Protein AF-A0A6J8DH14-F1 (afdb_monomer)

Nearest PDB structures (foldseek):
  6vrg-assembly2_D  TM=5.107E-01  e=3.041E-04  Human immunodeficiency virus 1
  2b4j-assembly1_A  TM=6.019E-01  e=1.622E-03  Human immunodeficiency virus 1
  6vlh-assembly1_A  TM=5.637E-01  e=5.694E-03  Human immunodeficiency virus 1
  7r81-assembly1_Y2  TM=3.435E-01  e=4.894E+00  Neurospora crassa

Radius of gyration: 24.99 Å; Cα contacts (8 Å, |Δi|>4): 335; chains: 1; bounding box: 70×53×62 Å

Organism: Mytilus coruscus (NCBI:txid42192)

pLDDT: mean 80.68, std 16.33, range [32.31, 97.69]

Foldseek 3Di:
DDPPFDWDKDADVPPAVDRIWTAGPPPVDGDIGRPCPPHPCPPDNDDVVLLVVLVVCLLVVHDLVVNCVVSVDDSVVSVVSNLVVLVVLLVVCVVVADADFDAPWEKEKDKDWAPDDDVPDDDDDPTWIKIKIATPPPRDMDIDTDPDDDLVVVVVVCPVRHDANYEYEYEPDPSCVCVVVVRYHYDYDDPVPDQADPPPRGHNVSVVVVVVVLNVQDDPPDDDRVCSSSSVSVVVVSVVVVVVVVVVVVVVVVVVPPPPDDD

Mean predicted aligned error: 10.84 Å

Structure (mmCIF, N/CA/C/O backbone):
data_AF-A0A6J8DH14-F1
#
_entry.id   AF-A0A6J8DH14-F1
#
loop_
_atom_site.group_PDB
_atom_site.id
_atom_site.type_symbol
_atom_site.label_atom_id
_atom_site.label_alt_id
_atom_site.label_comp_id
_atom_site.label_asym_id
_atom_site.label_entity_id
_atom_site.label_seq_id
_atom_site.pdbx_PDB_ins_code
_atom_site.Cartn_x
_atom_site.Cartn_y
_atom_site.Cartn_z
_atom_site.occupancy
_atom_site.B_iso_or_equiv
_atom_site.auth_seq_id
_atom_site.auth_comp_id
_atom_site.auth_asym_id
_atom_site.auth_atom_id
_atom_site.pdbx_PDB_model_num
ATOM 1 N N . MET A 1 1 ? 23.527 18.013 -19.681 1.00 59.22 1 MET A N 1
ATOM 2 C CA . MET A 1 1 ? 23.106 18.362 -21.065 1.00 59.22 1 MET A CA 1
ATOM 3 C C . MET A 1 1 ? 24.185 19.238 -21.716 1.00 59.22 1 MET A C 1
ATOM 5 O O . MET A 1 1 ? 25.176 19.505 -21.050 1.00 59.22 1 MET A O 1
ATOM 9 N N . CYS A 1 2 ? 24.116 19.562 -23.013 1.00 67.62 2 CYS A N 1
ATOM 10 C CA . CYS A 1 2 ? 25.022 20.548 -23.636 1.00 67.62 2 CYS A CA 1
ATOM 11 C C . CYS A 1 2 ? 24.446 21.950 -23.396 1.00 67.62 2 CYS A C 1
ATOM 13 O O . CYS A 1 2 ? 23.246 22.124 -23.568 1.00 67.62 2 CYS A O 1
ATOM 15 N N . SER A 1 3 ? 25.271 22.918 -22.999 1.00 68.38 3 SER A N 1
ATOM 16 C CA . SER A 1 3 ? 24.849 24.285 -22.652 1.00 68.38 3 SER A CA 1
ATOM 17 C C . SER A 1 3 ? 24.476 25.165 -23.854 1.00 68.38 3 SER A C 1
ATOM 19 O O . SER A 1 3 ? 23.909 26.229 -23.659 1.00 68.38 3 SER A O 1
ATOM 21 N N . HIS A 1 4 ? 24.766 24.732 -25.087 1.00 63.91 4 HIS A N 1
ATOM 22 C CA . HIS A 1 4 ? 24.749 25.601 -26.274 1.00 63.91 4 HIS A CA 1
ATOM 23 C C . HIS A 1 4 ? 24.003 25.009 -27.486 1.00 63.91 4 HIS A C 1
ATOM 25 O O . HIS A 1 4 ? 24.231 25.430 -28.619 1.00 63.91 4 HIS A O 1
ATOM 31 N N . GLY A 1 5 ? 23.156 23.991 -27.304 1.00 66.00 5 GLY A N 1
ATOM 32 C CA . GLY A 1 5 ? 22.448 23.381 -28.432 1.00 66.00 5 GLY A CA 1
ATOM 33 C C . GLY A 1 5 ? 21.184 22.629 -28.041 1.00 66.00 5 GLY A C 1
ATOM 34 O O . GLY A 1 5 ? 21.170 21.875 -27.068 1.00 66.00 5 GLY A O 1
ATOM 35 N N . HIS A 1 6 ? 20.133 22.816 -28.838 1.00 81.00 6 HIS A N 1
ATOM 36 C CA . HIS A 1 6 ? 18.902 22.035 -28.749 1.00 81.00 6 HIS A CA 1
ATOM 37 C C . HIS A 1 6 ? 19.162 20.584 -29.173 1.00 81.00 6 HIS A C 1
ATOM 39 O O . HIS A 1 6 ? 20.001 20.311 -30.031 1.00 81.00 6 HIS A O 1
ATOM 45 N N . PHE A 1 7 ? 18.448 19.632 -28.579 1.00 88.00 7 PHE A N 1
ATOM 46 C CA . PHE A 1 7 ? 18.561 18.222 -28.945 1.00 88.00 7 PHE A CA 1
ATOM 47 C C . PHE A 1 7 ? 17.414 17.832 -29.876 1.00 88.00 7 PHE A C 1
ATOM 49 O O . PHE A 1 7 ? 16.259 18.145 -29.609 1.00 88.00 7 PHE A O 1
ATOM 56 N N . GLY A 1 8 ? 17.738 17.139 -3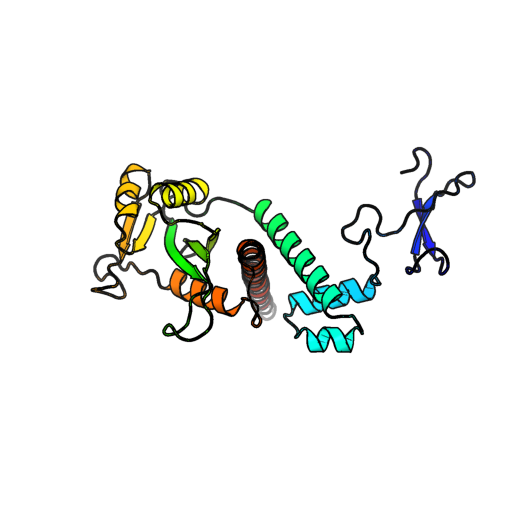0.967 1.00 87.19 8 GLY A N 1
ATOM 57 C CA . GLY A 1 8 ? 16.763 16.566 -31.893 1.00 87.19 8 GLY A CA 1
ATOM 58 C C . GLY A 1 8 ? 16.769 15.043 -31.830 1.00 87.19 8 GLY A C 1
ATOM 59 O O . GLY A 1 8 ? 17.829 14.431 -31.665 1.00 87.19 8 GLY A O 1
ATOM 60 N N . LEU A 1 9 ? 15.594 14.429 -31.981 1.00 89.19 9 LEU A N 1
ATOM 61 C CA . LEU A 1 9 ? 15.465 12.976 -32.051 1.00 89.19 9 LEU A CA 1
ATOM 62 C C . LEU A 1 9 ? 16.042 12.471 -33.380 1.00 89.19 9 LEU A C 1
ATOM 64 O O . LEU A 1 9 ? 15.805 13.053 -34.446 1.00 89.19 9 LEU A O 1
ATOM 68 N N . ARG A 1 10 ? 16.838 11.405 -33.322 1.00 87.44 10 ARG A N 1
ATOM 69 C CA . ARG A 1 10 ? 17.474 10.769 -34.479 1.00 87.44 10 ARG A CA 1
ATOM 70 C C . ARG A 1 10 ? 17.360 9.254 -34.380 1.00 87.44 10 ARG A C 1
ATOM 72 O O . ARG A 1 10 ? 17.216 8.716 -33.284 1.00 87.44 10 ARG A O 1
ATOM 79 N N . LYS A 1 11 ? 17.420 8.598 -35.541 1.00 82.94 11 LYS A N 1
ATOM 80 C CA . LYS A 1 11 ? 17.346 7.146 -35.700 1.00 82.94 11 LYS A CA 1
ATOM 81 C C . LYS A 1 11 ? 18.739 6.594 -36.019 1.00 82.94 11 LYS A C 1
ATOM 83 O O . LYS A 1 11 ? 19.366 7.103 -36.942 1.00 82.94 11 LYS A O 1
ATOM 88 N N . ASP A 1 12 ? 19.227 5.613 -35.269 1.00 74.50 12 ASP A N 1
ATOM 89 C CA . ASP A 1 12 ? 20.520 4.950 -35.503 1.00 74.50 12 ASP A CA 1
ATOM 90 C C . ASP A 1 12 ? 20.494 3.556 -34.869 1.00 74.50 12 ASP A C 1
ATOM 92 O O . ASP A 1 12 ? 20.429 3.419 -33.649 1.00 74.50 12 ASP A O 1
ATOM 96 N N . SER A 1 13 ? 20.520 2.522 -35.709 1.00 67.62 13 SER A N 1
ATOM 97 C CA . SER A 1 13 ? 20.498 1.117 -35.293 1.00 67.62 13 SER A CA 1
ATOM 98 C C . SER A 1 13 ? 21.819 0.635 -34.685 1.00 67.62 13 SER A C 1
ATOM 100 O O . SER A 1 13 ? 21.855 -0.461 -34.141 1.00 67.62 13 SER A O 1
ATOM 102 N N . SER A 1 14 ? 22.894 1.428 -34.771 1.00 68.50 14 SER A N 1
ATOM 103 C CA . SER A 1 14 ? 24.223 1.075 -34.251 1.00 68.50 14 SER A CA 1
ATOM 104 C C . SER A 1 14 ? 24.516 1.650 -32.862 1.00 68.50 14 SER A C 1
ATOM 106 O O . SER A 1 14 ? 25.448 1.216 -32.192 1.00 68.50 14 SER A O 1
ATOM 108 N N . PHE A 1 15 ? 23.735 2.638 -32.410 1.00 60.19 15 PHE A N 1
ATOM 109 C CA . PHE A 1 15 ? 24.065 3.415 -31.214 1.00 60.19 15 PHE A CA 1
ATOM 110 C C . PHE A 1 15 ? 23.639 2.743 -29.898 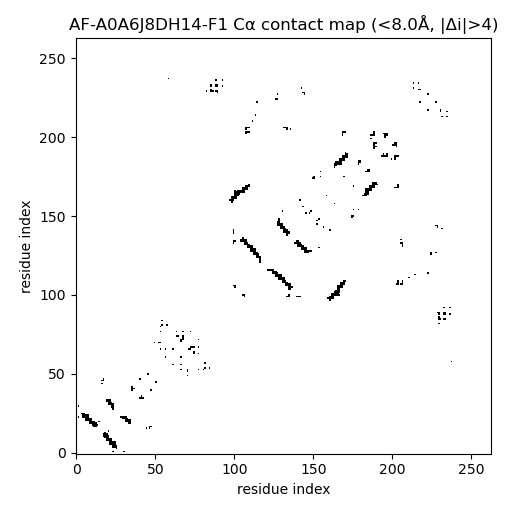1.00 60.19 15 PHE A C 1
ATOM 112 O O . PHE A 1 15 ? 24.180 3.069 -28.844 1.00 60.19 15 PHE A O 1
ATOM 119 N N . SER A 1 16 ? 22.668 1.824 -29.932 1.00 60.38 16 SER A N 1
ATOM 120 C CA . SER A 1 16 ? 22.240 1.020 -28.777 1.00 60.38 16 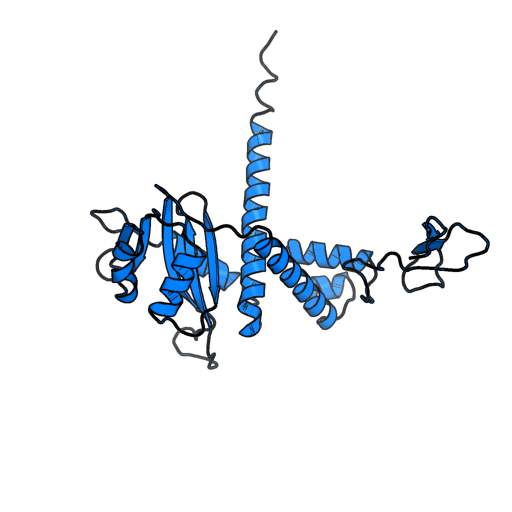SER A CA 1
ATOM 121 C C . SER A 1 16 ? 21.272 -0.090 -29.214 1.00 60.38 16 SER A C 1
ATOM 123 O O . SER A 1 16 ? 20.831 -0.099 -30.360 1.00 60.38 16 SER A O 1
ATOM 125 N N . ASN A 1 17 ? 20.803 -0.928 -28.277 1.00 59.38 17 ASN A N 1
ATOM 126 C CA . ASN A 1 17 ? 19.631 -1.812 -28.463 1.00 59.38 17 ASN A CA 1
ATOM 127 C C . ASN A 1 17 ? 18.326 -1.050 -28.803 1.00 59.38 17 ASN A C 1
ATOM 129 O O . ASN A 1 17 ? 17.241 -1.634 -28.871 1.00 59.38 17 ASN A O 1
ATOM 133 N N . HIS A 1 18 ? 18.392 0.274 -28.943 1.00 65.50 18 HIS A N 1
ATOM 134 C CA . HIS A 1 18 ? 17.288 1.143 -29.293 1.00 65.50 18 HIS A CA 1
ATOM 135 C C . HIS A 1 18 ? 17.623 1.926 -30.545 1.00 65.50 18 HIS A C 1
ATOM 137 O O . HIS A 1 18 ? 18.708 2.476 -30.716 1.00 65.50 18 HIS A O 1
ATOM 143 N N . ILE A 1 19 ? 16.606 2.021 -31.386 1.00 72.56 19 ILE A N 1
ATOM 144 C CA . ILE A 1 19 ? 16.700 2.597 -32.712 1.00 72.56 19 ILE A CA 1
ATOM 145 C C . ILE A 1 19 ? 16.753 4.139 -32.653 1.00 72.56 19 ILE A C 1
ATOM 147 O O . ILE A 1 19 ? 17.036 4.767 -33.665 1.00 72.56 19 ILE A O 1
ATOM 151 N N . PHE A 1 20 ? 16.513 4.766 -31.490 1.00 83.06 20 PHE A N 1
ATOM 152 C CA . PHE A 1 20 ? 16.400 6.222 -31.334 1.00 83.06 20 PHE A CA 1
ATOM 153 C C . PHE A 1 20 ? 17.308 6.803 -30.238 1.00 83.06 20 PHE A C 1
ATOM 155 O O . PHE A 1 20 ? 17.508 6.192 -29.188 1.00 83.06 20 PHE A O 1
ATOM 162 N N . TYR A 1 21 ? 17.797 8.029 -30.453 1.00 87.06 21 TYR A N 1
ATOM 163 C CA . TYR A 1 21 ? 18.617 8.803 -29.511 1.00 87.06 21 TYR A CA 1
ATOM 164 C C . TYR A 1 21 ? 18.465 10.316 -29.737 1.00 87.06 21 TYR A C 1
ATOM 166 O O . TYR A 1 21 ? 18.079 10.773 -30.815 1.00 87.06 21 TYR A O 1
ATOM 174 N N . TRP A 1 22 ? 18.800 11.108 -28.722 1.00 88.38 22 TRP A N 1
ATOM 175 C CA . TRP A 1 22 ? 18.884 12.564 -28.797 1.00 88.38 22 TRP A CA 1
ATOM 176 C C . TRP A 1 22 ? 20.272 12.988 -29.288 1.00 88.38 22 TRP A C 1
ATOM 178 O O . TRP A 1 22 ? 21.285 12.639 -28.678 1.00 88.38 22 TRP A O 1
ATOM 188 N N . LYS A 1 23 ? 20.343 13.776 -30.366 1.00 89.62 23 LYS A N 1
ATOM 189 C CA . LYS A 1 23 ? 21.591 14.365 -30.883 1.00 89.62 23 LYS A CA 1
ATOM 190 C C . LYS A 1 23 ? 21.559 15.882 -30.739 1.00 89.62 23 LYS A C 1
ATOM 192 O O . LYS A 1 23 ? 20.552 16.500 -31.081 1.00 89.62 23 LYS A O 1
ATOM 197 N N . CYS A 1 24 ? 22.661 16.478 -30.289 1.00 90.00 24 CYS A N 1
ATOM 198 C CA . CYS A 1 24 ? 22.818 17.933 -30.310 1.00 90.00 24 CYS A CA 1
ATOM 199 C C . CYS A 1 24 ? 22.678 18.471 -31.749 1.00 90.00 24 CYS A C 1
ATOM 201 O O . CYS A 1 24 ? 23.241 17.903 -32.687 1.00 90.00 24 CYS A O 1
ATOM 203 N N . SER A 1 25 ? 21.919 19.552 -31.929 1.00 86.69 25 SER A N 1
ATOM 204 C CA . SER A 1 25 ? 21.691 20.188 -33.231 1.00 86.69 25 SER A CA 1
ATOM 205 C C . SER A 1 25 ? 22.888 21.006 -33.716 1.00 86.69 25 SER A C 1
ATOM 207 O O . SER A 1 25 ? 23.035 21.232 -34.917 1.00 86.69 25 SER A O 1
ATOM 209 N N . ASN A 1 26 ? 23.766 21.428 -32.802 1.00 87.56 26 ASN A N 1
ATOM 210 C CA . ASN A 1 26 ? 24.978 22.154 -33.147 1.00 87.56 26 ASN A CA 1
ATOM 211 C C . ASN A 1 26 ? 25.933 21.233 -33.921 1.00 87.56 26 ASN A C 1
ATOM 213 O O . ASN A 1 26 ? 26.420 20.242 -33.382 1.00 87.56 26 ASN A O 1
ATOM 217 N N . LYS A 1 27 ? 26.246 21.590 -35.173 1.00 82.38 27 LYS A N 1
ATOM 218 C CA . LYS A 1 27 ? 27.134 20.814 -36.057 1.00 82.38 27 LYS A CA 1
ATOM 219 C C . LYS A 1 27 ? 28.544 20.614 -35.485 1.00 82.38 27 LYS A C 1
ATOM 221 O O . LYS A 1 27 ? 29.181 19.622 -35.813 1.00 82.38 27 LYS A O 1
ATOM 226 N N . LYS A 1 28 ? 29.012 21.518 -34.613 1.00 87.38 28 LYS A N 1
ATOM 227 C CA . LYS A 1 28 ? 30.306 21.409 -33.915 1.00 87.38 28 LYS A CA 1
ATOM 228 C C . LYS A 1 28 ? 30.249 20.502 -32.675 1.00 87.38 28 LYS A C 1
ATOM 230 O O . LYS A 1 28 ? 31.266 20.283 -32.031 1.00 87.38 28 LYS A O 1
ATOM 235 N N . CYS A 1 29 ? 29.073 19.982 -32.314 1.00 84.38 29 CYS A N 1
ATOM 236 C CA . CYS A 1 29 ? 28.862 19.133 -31.147 1.00 84.38 29 CYS A CA 1
ATOM 237 C C . CYS A 1 29 ? 28.453 17.713 -31.569 1.00 84.38 29 CYS A C 1
ATOM 239 O O . CYS A 1 29 ? 27.418 17.501 -32.198 1.00 84.38 29 CYS A O 1
ATOM 241 N N . SER A 1 30 ? 29.230 16.711 -31.162 1.00 84.81 30 SER A N 1
ATOM 242 C CA . SER A 1 30 ? 28.963 15.291 -31.442 1.00 84.81 30 SER A CA 1
ATOM 243 C C . SER A 1 30 ? 28.170 14.583 -30.336 1.00 84.81 30 SER A C 1
ATOM 245 O O . SER A 1 30 ? 27.969 13.370 -30.401 1.00 84.81 30 SER A O 1
ATOM 247 N N . LYS A 1 31 ? 27.695 15.316 -29.318 1.00 88.06 31 LYS A N 1
ATOM 248 C CA . LYS A 1 31 ? 27.047 14.727 -28.140 1.00 88.06 31 LYS A CA 1
ATOM 249 C C . LYS A 1 31 ? 25.754 14.000 -28.522 1.00 88.06 31 LYS A C 1
ATOM 251 O O . LYS A 1 31 ? 24.818 14.601 -29.059 1.00 88.06 31 LYS A O 1
ATOM 256 N N . LYS A 1 32 ? 25.711 12.711 -28.189 1.00 87.44 32 LYS A N 1
ATOM 257 C CA . LYS A 1 32 ? 24.548 11.829 -28.294 1.00 87.44 32 LYS A CA 1
ATOM 258 C C . LYS A 1 32 ? 24.100 11.433 -26.887 1.00 87.44 32 LYS A C 1
ATOM 260 O O . LYS A 1 32 ? 24.935 11.218 -26.012 1.00 87.44 32 LYS A O 1
ATOM 265 N N . VAL A 1 33 ? 22.796 11.361 -26.661 1.00 87.12 33 VAL A N 1
ATOM 266 C CA . VAL A 1 33 ? 22.200 10.986 -25.376 1.00 87.12 33 VAL A CA 1
ATOM 267 C C . VAL A 1 33 ? 21.081 9.985 -25.645 1.00 87.12 33 VAL A C 1
ATOM 269 O O . VAL A 1 33 ? 20.296 10.171 -26.570 1.00 87.12 33 VAL A O 1
ATOM 272 N N . SER A 1 34 ? 21.006 8.911 -24.861 1.00 84.88 34 SER A N 1
ATOM 273 C CA . SER A 1 34 ? 19.910 7.939 -24.971 1.00 84.88 34 SER A CA 1
ATOM 274 C C . SER A 1 34 ? 18.554 8.619 -24.761 1.00 84.88 34 SER A C 1
ATOM 276 O O . SER A 1 34 ? 18.431 9.494 -23.905 1.00 84.88 34 SER A O 1
ATOM 278 N N . ILE A 1 35 ? 17.512 8.171 -25.471 1.00 87.25 35 ILE A N 1
ATOM 279 C CA . ILE A 1 35 ? 16.131 8.620 -25.203 1.00 87.25 35 ILE A CA 1
ATOM 280 C C . ILE A 1 35 ? 15.671 8.319 -23.774 1.00 87.25 35 ILE A C 1
ATOM 282 O O . ILE A 1 35 ? 14.738 8.943 -23.286 1.00 87.25 35 ILE A O 1
ATOM 286 N N . ARG A 1 36 ? 16.333 7.369 -23.106 1.00 85.00 36 ARG A N 1
ATOM 287 C CA . ARG A 1 36 ? 16.020 6.931 -21.745 1.00 85.00 36 ARG A CA 1
ATOM 288 C C . ARG A 1 36 ? 16.709 7.768 -20.677 1.00 85.00 36 ARG A C 1
ATOM 290 O O . ARG A 1 36 ? 16.379 7.629 -19.504 1.00 85.00 36 ARG A O 1
ATOM 297 N N . ASN A 1 37 ? 17.683 8.589 -21.057 1.00 86.88 37 ASN A N 1
ATOM 298 C CA . ASN A 1 37 ? 18.488 9.349 -20.113 1.00 86.88 37 ASN A CA 1
ATOM 299 C C . ASN A 1 37 ? 17.615 10.311 -19.292 1.00 86.88 37 ASN A C 1
ATOM 301 O O . ASN A 1 37 ? 16.922 11.148 -19.862 1.00 86.88 37 ASN A O 1
ATOM 305 N N . GLY A 1 38 ? 17.697 10.222 -17.968 1.00 83.62 38 GLY A N 1
ATOM 306 C CA . GLY A 1 38 ? 16.901 11.000 -17.021 1.00 83.62 38 GLY A CA 1
ATOM 307 C C . GLY A 1 38 ? 15.469 10.494 -16.830 1.00 83.62 38 GLY A C 1
ATOM 308 O O . GLY A 1 38 ? 14.689 11.164 -16.166 1.00 83.62 38 GLY A O 1
ATOM 309 N N . SER A 1 39 ? 15.109 9.340 -17.401 1.00 86.56 39 SER A N 1
ATOM 310 C CA . SER A 1 39 ? 13.775 8.740 -17.268 1.00 86.56 39 SER A CA 1
ATOM 311 C C . SER A 1 39 ? 13.799 7.461 -16.430 1.00 86.56 39 SER A C 1
ATOM 313 O O . SER A 1 39 ? 14.855 6.873 -16.197 1.00 86.56 39 SER A O 1
ATOM 315 N N . CYS A 1 40 ? 12.610 6.972 -16.077 1.00 81.62 40 CYS A N 1
ATOM 316 C CA . CYS A 1 40 ? 12.398 5.655 -15.474 1.00 81.62 40 CYS A CA 1
ATOM 317 C C . CYS A 1 40 ? 12.933 4.478 -16.305 1.00 81.62 40 CYS A C 1
ATOM 319 O O . CYS A 1 40 ? 13.094 3.387 -15.776 1.00 81.62 40 CYS A O 1
ATOM 321 N N . PHE A 1 41 ? 13.217 4.679 -17.593 1.00 83.88 41 PHE A N 1
ATOM 322 C CA . PHE A 1 41 ? 13.725 3.632 -18.476 1.00 83.88 41 PHE A CA 1
ATOM 323 C C . PHE A 1 41 ? 15.258 3.572 -18.515 1.00 83.88 41 PHE A C 1
ATOM 325 O O . PHE A 1 41 ? 15.817 2.699 -19.182 1.00 83.88 41 PHE A O 1
ATOM 332 N N . GLN A 1 42 ? 15.962 4.498 -17.854 1.00 85.19 42 GLN A N 1
ATOM 333 C CA . GLN A 1 42 ? 17.424 4.540 -17.868 1.00 85.19 42 GLN A CA 1
ATOM 334 C C . GLN A 1 42 ? 18.027 3.246 -17.298 1.00 85.19 42 GLN A C 1
ATOM 336 O O . GLN A 1 42 ? 17.595 2.761 -16.262 1.00 85.19 42 GLN A O 1
ATOM 341 N N . GLY A 1 43 ? 19.046 2.694 -17.965 1.00 80.25 43 GLY A N 1
ATOM 342 C CA . GLY A 1 43 ? 19.783 1.517 -17.481 1.00 80.25 43 GLY A CA 1
ATOM 343 C C . GLY A 1 43 ? 19.095 0.165 -17.703 1.00 80.25 43 GLY A C 1
ATOM 344 O O . GLY A 1 43 ? 19.726 -0.867 -17.501 1.00 80.25 43 GLY A O 1
ATOM 345 N N . HIS A 1 44 ? 17.842 0.133 -18.169 1.00 81.12 44 HIS A N 1
ATOM 346 C CA . HIS A 1 44 ? 17.171 -1.123 -18.505 1.00 81.12 44 HIS A CA 1
ATOM 347 C C . HIS A 1 44 ? 17.624 -1.662 -19.868 1.00 81.12 44 HIS A C 1
ATOM 349 O O . HIS A 1 44 ? 17.692 -0.916 -20.845 1.00 81.12 44 HIS A O 1
ATOM 355 N N . ASN A 1 45 ? 17.852 -2.975 -19.956 1.00 79.06 45 ASN A N 1
ATOM 356 C CA . ASN A 1 45 ? 18.297 -3.645 -21.187 1.00 79.06 45 ASN A CA 1
ATOM 357 C C . ASN A 1 45 ? 17.145 -4.099 -22.104 1.00 79.06 45 ASN A C 1
ATOM 359 O O . ASN A 1 45 ? 17.371 -4.384 -23.280 1.00 79.06 45 ASN A O 1
ATOM 363 N N . LEU A 1 46 ? 15.907 -4.147 -21.595 1.00 84.56 46 LEU A N 1
ATOM 364 C CA . LEU A 1 46 ? 14.717 -4.473 -22.389 1.00 84.56 46 LEU A CA 1
ATOM 365 C C . LEU A 1 46 ? 14.418 -3.386 -23.426 1.00 84.56 46 LEU A C 1
ATOM 367 O O . LEU A 1 46 ? 14.643 -2.205 -23.159 1.00 84.56 46 LEU A O 1
ATOM 371 N N . SER A 1 47 ? 13.848 -3.751 -24.579 1.00 85.88 47 SER A N 1
ATOM 372 C CA . SER A 1 47 ? 13.304 -2.777 -25.539 1.00 85.88 47 SER A CA 1
ATOM 373 C C . SER A 1 47 ? 12.141 -1.986 -24.919 1.00 85.88 47 SER A C 1
ATOM 375 O O . SER A 1 47 ? 11.503 -2.445 -23.973 1.00 85.88 47 SER A O 1
ATOM 377 N N . LEU A 1 48 ? 11.870 -0.772 -25.422 1.00 86.12 48 LEU A N 1
ATOM 378 C CA . LEU A 1 48 ? 10.758 0.039 -24.898 1.00 86.12 48 LEU A CA 1
ATOM 379 C C . LEU A 1 48 ? 9.414 -0.657 -25.118 1.00 86.12 48 LEU A C 1
ATOM 381 O O . LEU A 1 48 ? 8.569 -0.639 -24.238 1.00 86.12 48 LEU A O 1
ATOM 385 N N . GLU A 1 49 ? 9.255 -1.319 -26.259 1.00 88.31 49 GLU A N 1
ATOM 386 C CA . GLU A 1 49 ? 8.086 -2.137 -26.572 1.00 88.31 49 GLU A CA 1
ATOM 387 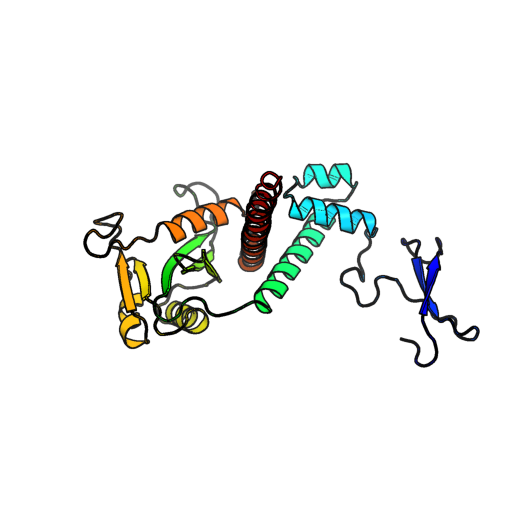C C . GLU A 1 49 ? 7.849 -3.222 -25.514 1.00 88.31 49 GLU A C 1
ATOM 389 O O . GLU A 1 49 ? 6.774 -3.279 -24.921 1.00 88.31 49 GLU A O 1
ATOM 394 N N . LYS A 1 50 ? 8.879 -4.021 -25.193 1.00 91.19 50 LYS A N 1
ATOM 395 C CA . LYS A 1 50 ? 8.779 -5.048 -24.148 1.00 91.19 50 LYS A CA 1
ATOM 396 C C . LYS A 1 50 ? 8.442 -4.443 -22.788 1.00 91.19 50 LYS A C 1
ATOM 398 O O . LYS A 1 50 ? 7.631 -5.018 -22.074 1.00 91.19 50 LYS A O 1
ATOM 403 N N . ILE A 1 51 ? 9.019 -3.284 -22.454 1.00 91.31 51 ILE A N 1
ATOM 404 C CA . ILE A 1 51 ? 8.718 -2.527 -21.226 1.00 91.31 51 ILE A CA 1
ATOM 405 C C . ILE A 1 51 ? 7.244 -2.079 -21.172 1.00 91.31 51 ILE A C 1
ATOM 407 O O . ILE A 1 51 ? 6.602 -2.161 -20.120 1.00 91.31 51 ILE A O 1
ATOM 411 N N . LEU A 1 52 ? 6.681 -1.623 -22.290 1.00 91.81 52 LEU A N 1
ATOM 412 C CA . LEU A 1 52 ? 5.274 -1.229 -22.359 1.00 91.81 52 LEU A CA 1
ATOM 413 C C . LEU A 1 52 ? 4.356 -2.442 -22.178 1.00 91.81 52 LEU A C 1
ATOM 415 O O . LEU A 1 52 ? 3.459 -2.397 -21.335 1.00 91.81 52 LEU A O 1
ATOM 419 N N . PHE A 1 53 ? 4.618 -3.544 -22.886 1.00 94.62 53 PHE A N 1
ATOM 420 C CA . PHE A 1 53 ? 3.807 -4.759 -22.770 1.00 94.62 53 PHE A CA 1
ATOM 421 C C . PHE A 1 53 ? 3.882 -5.396 -21.386 1.00 94.62 53 PHE A C 1
ATOM 423 O O . PHE A 1 53 ? 2.850 -5.750 -20.823 1.00 94.62 53 PHE A O 1
ATOM 430 N N . ILE A 1 54 ? 5.070 -5.496 -20.785 1.00 94.88 54 ILE A N 1
ATOM 431 C CA . ILE A 1 54 ? 5.192 -6.066 -19.440 1.00 94.88 54 ILE A CA 1
ATOM 432 C C . ILE A 1 54 ? 4.470 -5.208 -18.391 1.00 94.88 54 ILE A C 1
ATOM 434 O O . ILE A 1 54 ? 3.851 -5.751 -17.476 1.00 94.88 54 ILE A O 1
ATOM 438 N N . THR A 1 55 ? 4.487 -3.878 -18.546 1.00 93.19 55 THR A N 1
ATOM 439 C CA . THR A 1 55 ? 3.740 -2.956 -17.678 1.00 93.19 55 THR A CA 1
ATOM 440 C C . THR A 1 55 ? 2.237 -3.130 -17.872 1.00 93.19 55 THR A C 1
ATOM 442 O O . THR A 1 55 ? 1.500 -3.242 -16.895 1.00 93.19 55 THR A O 1
ATOM 445 N N . TYR A 1 56 ? 1.780 -3.219 -19.123 1.00 93.12 56 TYR A N 1
ATOM 446 C CA . TYR A 1 56 ? 0.388 -3.504 -19.456 1.00 93.12 56 TYR A CA 1
ATOM 447 C C . TYR A 1 56 ? -0.075 -4.824 -18.820 1.00 93.12 56 TYR A C 1
ATOM 449 O O . TYR A 1 56 ? -1.029 -4.842 -18.044 1.00 93.12 56 TYR A O 1
ATOM 457 N N . PHE A 1 57 ? 0.653 -5.919 -19.034 1.00 93.75 57 PHE A N 1
ATOM 458 C CA . PHE A 1 57 ? 0.328 -7.220 -18.453 1.00 93.75 57 PHE A CA 1
ATOM 459 C C . PHE A 1 57 ? 0.335 -7.216 -16.920 1.00 93.75 57 PHE A C 1
ATOM 461 O O . PHE A 1 57 ? -0.529 -7.838 -16.297 1.00 93.75 57 PHE A O 1
ATOM 468 N N . TRP A 1 58 ? 1.248 -6.466 -16.296 1.00 91.50 58 TRP A N 1
ATOM 469 C CA . TRP A 1 58 ? 1.269 -6.286 -14.845 1.00 91.50 58 TRP A CA 1
ATOM 470 C C . TRP A 1 58 ? 0.011 -5.590 -14.313 1.00 91.50 58 TRP A C 1
ATOM 472 O O . TRP A 1 58 ? -0.531 -5.992 -13.276 1.00 91.50 58 TRP A O 1
ATOM 482 N N . ILE A 1 59 ? -0.473 -4.560 -15.014 1.00 89.06 59 ILE A N 1
ATOM 483 C CA . ILE A 1 59 ? -1.703 -3.838 -14.658 1.00 89.06 59 ILE A CA 1
ATOM 484 C C . ILE A 1 59 ? -2.903 -4.788 -14.725 1.00 89.06 59 ILE A C 1
ATOM 486 O O . ILE A 1 59 ? -3.668 -4.875 -13.762 1.00 89.06 59 ILE A O 1
ATOM 490 N N . TYR A 1 60 ? -3.010 -5.567 -15.805 1.00 88.25 60 TYR A N 1
ATOM 491 C CA . TYR A 1 60 ? -4.108 -6.512 -16.038 1.00 88.25 60 TYR A CA 1
ATOM 492 C C . TYR A 1 60 ? -3.977 -7.845 -15.288 1.00 88.25 60 TYR A C 1
ATOM 494 O O . TYR A 1 60 ? -4.835 -8.712 -15.431 1.00 88.25 60 TYR A O 1
ATOM 502 N N . LYS A 1 61 ? -2.954 -7.997 -14.434 1.00 88.19 61 LYS A N 1
ATOM 503 C CA . LYS A 1 61 ? -2.731 -9.192 -13.597 1.00 88.19 61 LYS A CA 1
ATOM 504 C C . LYS A 1 61 ? -2.604 -10.478 -14.425 1.00 88.19 61 LYS A C 1
ATOM 506 O O . LYS A 1 61 ? -3.059 -11.536 -13.994 1.00 88.19 61 LYS A O 1
ATOM 511 N N . ILE A 1 62 ? -1.989 -10.373 -15.600 1.00 90.94 62 ILE A N 1
ATOM 512 C CA . ILE A 1 62 ? -1.722 -11.527 -16.455 1.00 90.94 62 ILE A CA 1
ATOM 513 C C . ILE A 1 62 ? -0.688 -12.434 -15.781 1.00 90.94 62 ILE A C 1
ATOM 515 O O . ILE A 1 62 ? 0.204 -11.966 -15.068 1.00 90.94 62 ILE A O 1
ATOM 519 N N . ASP A 1 63 ? -0.847 -13.740 -15.980 1.00 89.31 63 ASP A N 1
ATOM 520 C CA . ASP A 1 63 ? 0.032 -14.753 -15.408 1.00 89.31 63 ASP A CA 1
ATOM 521 C C . ASP A 1 63 ? 1.489 -14.581 -15.879 1.00 89.31 63 ASP A C 1
ATOM 523 O O . ASP A 1 63 ? 1.752 -14.298 -17.048 1.00 89.31 63 ASP A O 1
ATOM 527 N N . GLN A 1 64 ? 2.447 -14.750 -14.963 1.00 89.75 64 GLN A N 1
ATOM 528 C CA . GLN A 1 64 ? 3.862 -14.501 -15.256 1.00 89.75 64 GLN A CA 1
ATOM 529 C C . GLN A 1 64 ? 4.445 -15.500 -16.259 1.00 89.75 64 GLN A C 1
ATOM 531 O O . GLN A 1 64 ? 5.292 -15.103 -17.060 1.00 89.75 64 GLN A O 1
ATOM 536 N N . GLU A 1 65 ? 3.992 -16.759 -16.264 1.00 91.44 65 GLU A N 1
ATOM 537 C CA . GLU A 1 65 ? 4.454 -17.738 -17.254 1.00 91.44 65 GLU A CA 1
ATOM 538 C C . GLU A 1 65 ? 3.924 -17.394 -18.648 1.00 91.44 65 GLU A C 1
ATOM 540 O O . GLU A 1 65 ? 4.669 -17.502 -19.623 1.00 91.44 65 GLU A O 1
ATOM 545 N N . PHE A 1 66 ? 2.695 -16.875 -18.747 1.00 94.06 66 PHE A N 1
ATOM 546 C CA . PHE A 1 66 ? 2.190 -16.330 -20.009 1.00 94.06 66 PHE A CA 1
ATOM 547 C C . PHE A 1 66 ? 3.053 -15.157 -20.495 1.00 94.06 66 PHE A C 1
ATOM 549 O O . PHE A 1 66 ? 3.525 -15.171 -21.626 1.00 94.06 66 PHE A O 1
ATOM 556 N N . VAL A 1 67 ? 3.325 -14.166 -19.636 1.00 94.94 67 VAL A N 1
ATOM 557 C CA . VAL A 1 67 ? 4.137 -12.984 -19.996 1.00 94.94 67 VAL A CA 1
ATOM 558 C C . VAL A 1 67 ? 5.545 -13.375 -20.449 1.00 94.94 67 VAL A C 1
ATOM 560 O O . VAL A 1 67 ? 6.078 -12.814 -21.408 1.00 94.94 67 VAL A O 1
ATOM 563 N N . LYS A 1 68 ? 6.150 -14.345 -19.761 1.00 95.06 68 LYS A N 1
ATOM 564 C CA . LYS A 1 68 ? 7.464 -14.908 -20.080 1.00 95.06 68 LYS A CA 1
ATOM 565 C C . LYS A 1 68 ? 7.492 -15.524 -21.474 1.00 95.06 68 LYS A C 1
ATOM 567 O O . LYS A 1 68 ? 8.417 -15.225 -22.229 1.00 95.06 68 LYS A O 1
ATOM 572 N N . HIS A 1 69 ? 6.494 -16.343 -21.808 1.00 95.56 69 HIS A N 1
ATOM 573 C CA . HIS A 1 69 ? 6.353 -16.945 -23.132 1.00 95.56 69 HIS A CA 1
ATOM 574 C C . HIS A 1 69 ? 6.110 -15.873 -24.204 1.00 95.56 69 HIS A C 1
ATOM 576 O O . HIS A 1 69 ? 6.883 -15.766 -25.153 1.00 95.56 69 HIS A O 1
ATOM 582 N N . GLU A 1 70 ? 5.101 -15.026 -23.997 1.00 96.19 70 GLU A N 1
ATOM 583 C CA . GLU A 1 70 ? 4.642 -14.021 -24.961 1.00 96.19 70 GLU A CA 1
ATOM 584 C C . GLU A 1 70 ? 5.738 -13.017 -25.334 1.00 96.19 70 GLU A C 1
ATOM 586 O O . GLU A 1 70 ? 5.932 -12.685 -26.500 1.00 96.19 70 GLU A O 1
ATOM 591 N N . LEU A 1 71 ? 6.506 -12.546 -24.348 1.00 94.56 71 LEU A N 1
ATOM 592 C CA . LEU A 1 71 ? 7.544 -11.541 -24.582 1.00 94.56 71 LEU A CA 1
ATOM 593 C C . LEU A 1 71 ? 8.942 -12.138 -24.757 1.00 94.56 71 LEU A C 1
ATOM 595 O O . LEU A 1 71 ? 9.893 -11.389 -25.024 1.00 94.56 71 LEU A O 1
ATOM 599 N N . SER A 1 72 ? 9.098 -13.456 -24.590 1.00 94.69 72 SER A N 1
ATOM 600 C CA . SER A 1 72 ? 10.400 -14.134 -24.556 1.00 94.69 72 SER A CA 1
ATOM 601 C C . SER A 1 72 ? 11.383 -13.408 -23.621 1.00 94.69 72 SER A C 1
ATOM 603 O O . SER A 1 72 ? 12.443 -12.932 -24.040 1.00 94.69 72 SER A O 1
ATOM 605 N N . ILE A 1 73 ? 10.977 -13.218 -22.362 1.00 92.75 73 ILE A N 1
ATOM 606 C CA . ILE A 1 73 ? 11.759 -12.554 -21.302 1.00 92.75 73 ILE A CA 1
ATOM 607 C C . ILE A 1 73 ? 11.983 -13.563 -20.177 1.00 92.75 73 ILE A C 1
ATOM 609 O O . ILE A 1 73 ? 11.091 -14.344 -19.871 1.00 92.75 73 ILE A O 1
ATOM 613 N N . CYS A 1 74 ? 13.154 -13.559 -19.535 1.00 92.25 74 CYS A N 1
ATOM 614 C CA . CYS A 1 74 ? 13.393 -14.449 -18.403 1.00 92.25 74 CYS A CA 1
ATOM 615 C C . CYS A 1 74 ? 12.598 -14.021 -17.155 1.00 92.25 74 CYS A C 1
ATOM 617 O O . CYS A 1 74 ? 12.310 -12.841 -16.943 1.00 92.25 74 CYS A O 1
ATOM 619 N N . ASN A 1 75 ? 12.287 -14.989 -16.290 1.00 91.19 75 ASN A N 1
ATOM 620 C CA . ASN A 1 75 ? 11.485 -14.750 -15.089 1.00 91.19 75 ASN A CA 1
ATOM 621 C C . ASN A 1 75 ? 12.093 -13.671 -14.173 1.00 91.19 75 ASN A C 1
ATOM 623 O O . ASN A 1 75 ? 11.372 -12.822 -13.660 1.00 91.19 75 ASN A O 1
ATOM 627 N N . GLN A 1 76 ? 13.424 -13.651 -14.027 1.00 91.31 76 GLN A N 1
ATOM 628 C CA . GLN A 1 76 ? 14.112 -12.665 -13.189 1.00 91.31 76 GLN A CA 1
ATOM 629 C C . GLN A 1 76 ? 13.820 -11.233 -13.643 1.00 91.31 76 GLN A C 1
ATOM 631 O O . GLN A 1 76 ? 13.418 -10.400 -12.841 1.00 91.31 76 GLN A O 1
ATOM 636 N N . THR A 1 77 ? 13.917 -10.961 -14.946 1.00 91.94 77 THR A N 1
ATOM 637 C CA . THR A 1 77 ? 13.618 -9.632 -15.486 1.00 91.94 77 THR A CA 1
ATOM 638 C C . THR A 1 77 ? 12.152 -9.238 -15.277 1.00 91.94 77 THR A C 1
ATOM 640 O O . THR A 1 77 ? 11.870 -8.061 -15.051 1.00 91.94 77 THR A O 1
ATOM 643 N N . ILE A 1 78 ? 11.216 -10.195 -15.312 1.00 92.44 78 ILE A N 1
ATOM 644 C CA . ILE A 1 78 ? 9.802 -9.922 -15.011 1.00 92.44 78 ILE A CA 1
ATOM 645 C C . ILE A 1 78 ? 9.623 -9.538 -13.545 1.00 92.44 78 ILE A C 1
ATOM 647 O O . ILE A 1 78 ? 8.980 -8.532 -13.246 1.00 92.44 78 ILE A O 1
ATOM 651 N N . VAL A 1 79 ? 10.224 -10.305 -12.636 1.00 89.94 79 VAL A N 1
ATOM 652 C CA . VAL A 1 79 ? 10.192 -10.041 -11.194 1.00 89.94 79 VAL A CA 1
ATOM 653 C C . VAL A 1 79 ? 10.815 -8.683 -10.869 1.00 89.94 79 VAL A C 1
ATOM 655 O O . VAL A 1 79 ? 10.226 -7.917 -10.099 1.00 89.94 79 VAL A O 1
ATOM 658 N N . ASP A 1 80 ? 11.950 -8.350 -11.482 1.00 90.50 80 ASP A N 1
ATOM 659 C CA . ASP A 1 80 ? 12.633 -7.068 -11.295 1.00 90.50 80 ASP A CA 1
ATOM 660 C C . ASP A 1 80 ? 11.750 -5.907 -11.770 1.00 90.50 80 ASP A C 1
ATOM 662 O O . ASP A 1 80 ? 11.526 -4.947 -11.031 1.00 90.50 80 ASP A O 1
ATOM 666 N N . TRP A 1 81 ? 11.158 -6.020 -12.964 1.00 92.12 81 TRP A N 1
ATOM 667 C CA . TRP A 1 81 ? 10.259 -4.989 -13.485 1.00 92.12 81 TRP A CA 1
ATOM 668 C C . TRP A 1 81 ? 8.989 -4.841 -12.641 1.00 92.12 81 TRP A C 1
ATOM 670 O O . TRP A 1 81 ? 8.555 -3.732 -12.341 1.00 92.12 81 TRP A O 1
ATOM 680 N N . TYR A 1 82 ? 8.401 -5.950 -12.188 1.00 91.56 82 TYR A N 1
ATOM 681 C CA . TYR A 1 82 ? 7.235 -5.916 -11.306 1.00 91.56 82 TYR A CA 1
ATOM 682 C C . TYR A 1 82 ? 7.570 -5.269 -9.961 1.00 91.56 82 TYR A C 1
ATOM 684 O O . TYR A 1 82 ? 6.711 -4.608 -9.379 1.00 91.56 82 TYR A O 1
ATOM 692 N N . SER A 1 83 ? 8.794 -5.454 -9.462 1.00 90.31 83 SER A N 1
ATOM 693 C CA . SER A 1 83 ? 9.290 -4.783 -8.256 1.00 90.31 83 SER A CA 1
ATOM 694 C C . SER A 1 83 ? 9.397 -3.279 -8.473 1.00 90.31 83 SER A C 1
ATOM 696 O O . SER A 1 83 ? 8.830 -2.524 -7.686 1.00 90.31 83 SER A O 1
ATOM 698 N N . TYR A 1 84 ? 9.968 -2.858 -9.603 1.00 91.06 84 TYR A N 1
ATOM 699 C CA . TYR A 1 84 ? 9.991 -1.455 -10.007 1.00 91.06 84 TYR A CA 1
ATOM 700 C C . TYR A 1 84 ? 8.579 -0.842 -10.081 1.00 91.06 84 TYR A C 1
ATOM 702 O O . TYR A 1 84 ? 8.330 0.224 -9.518 1.00 91.06 84 TYR A O 1
ATOM 710 N N . CYS A 1 85 ? 7.610 -1.536 -10.690 1.00 91.56 85 CYS A N 1
ATOM 711 C CA . CYS A 1 85 ? 6.218 -1.073 -10.722 1.00 91.56 85 CYS A CA 1
ATOM 712 C C . CYS A 1 85 ? 5.623 -0.886 -9.314 1.00 91.56 85 CYS A C 1
ATOM 714 O O . CYS A 1 85 ? 4.907 0.088 -9.079 1.00 91.56 85 CYS A O 1
ATOM 716 N N . ARG A 1 86 ? 5.927 -1.776 -8.357 1.00 91.75 86 ARG A N 1
ATOM 717 C CA . ARG A 1 86 ? 5.466 -1.621 -6.964 1.00 91.75 86 ARG A CA 1
ATOM 718 C C . ARG A 1 86 ? 6.131 -0.436 -6.256 1.00 91.75 86 ARG A C 1
ATOM 720 O O . ARG A 1 86 ? 5.460 0.259 -5.498 1.00 91.75 86 ARG A O 1
ATOM 727 N N . GLU A 1 87 ? 7.408 -0.164 -6.519 1.00 91.38 87 GLU A N 1
ATOM 728 C CA . GLU A 1 87 ? 8.089 1.029 -5.990 1.00 91.38 87 GLU A CA 1
ATOM 729 C C . GLU A 1 87 ? 7.450 2.327 -6.491 1.00 91.38 87 GLU A C 1
ATOM 731 O O . GLU A 1 87 ? 7.321 3.291 -5.734 1.00 91.38 87 GLU A O 1
ATOM 736 N N . VAL A 1 88 ? 7.005 2.354 -7.751 1.00 90.31 88 VAL A N 1
ATOM 737 C CA . VAL A 1 88 ? 6.239 3.484 -8.294 1.00 90.31 88 VAL A CA 1
ATOM 738 C C . VAL A 1 88 ? 4.924 3.664 -7.527 1.00 90.31 88 VAL A C 1
ATOM 740 O O . VAL A 1 88 ? 4.609 4.792 -7.156 1.00 90.31 88 VAL A O 1
ATOM 743 N N . CYS A 1 89 ? 4.201 2.584 -7.200 1.00 89.94 89 CYS A N 1
ATOM 744 C CA . CYS A 1 89 ? 2.994 2.674 -6.365 1.00 89.94 89 CYS A CA 1
ATOM 745 C C . CYS A 1 89 ? 3.273 3.283 -4.986 1.00 89.94 89 CYS A C 1
ATOM 747 O O . CYS A 1 89 ? 2.495 4.112 -4.528 1.00 89.94 89 CYS A O 1
ATOM 749 N N . ILE A 1 90 ? 4.387 2.919 -4.340 1.00 89.12 90 ILE A N 1
ATOM 750 C CA . ILE A 1 90 ? 4.781 3.523 -3.056 1.00 89.12 90 ILE A CA 1
ATOM 751 C C . ILE A 1 90 ? 4.984 5.033 -3.212 1.00 89.12 90 ILE A C 1
ATOM 753 O O . ILE A 1 90 ? 4.533 5.805 -2.371 1.00 89.12 90 ILE A O 1
ATOM 757 N N . LYS A 1 91 ? 5.674 5.466 -4.274 1.00 89.50 91 LYS A N 1
ATOM 758 C CA . LYS A 1 91 ? 5.940 6.893 -4.512 1.00 89.50 91 LYS A CA 1
ATOM 759 C C . LYS A 1 91 ? 4.654 7.680 -4.737 1.00 89.50 91 LYS A C 1
ATOM 761 O O . LYS A 1 91 ? 4.512 8.740 -4.145 1.00 89.50 91 LYS A O 1
ATOM 766 N N . ILE A 1 92 ? 3.734 7.147 -5.542 1.00 85.81 92 ILE A N 1
ATOM 767 C CA . ILE A 1 92 ? 2.418 7.758 -5.776 1.00 85.81 92 ILE A CA 1
ATOM 768 C C . ILE A 1 92 ? 1.676 7.908 -4.447 1.00 85.81 92 ILE A C 1
ATOM 770 O O . ILE A 1 92 ? 1.260 9.004 -4.097 1.00 85.81 92 ILE A O 1
ATOM 774 N N . LEU A 1 93 ? 1.625 6.844 -3.645 1.00 83.94 93 LEU A N 1
ATOM 775 C CA . LEU A 1 93 ? 0.930 6.884 -2.360 1.00 83.94 93 LEU A CA 1
ATOM 776 C C . LEU A 1 93 ? 1.514 7.865 -1.358 1.00 83.94 93 LEU A C 1
ATOM 778 O O . LEU A 1 93 ? 0.769 8.423 -0.567 1.00 83.94 93 LEU A O 1
ATOM 782 N N . LYS A 1 94 ? 2.831 8.073 -1.378 1.00 84.62 94 LYS A N 1
ATOM 783 C CA . LYS A 1 94 ? 3.488 9.077 -0.534 1.00 84.62 94 LYS A CA 1
ATOM 784 C C . LYS A 1 94 ? 3.205 10.508 -0.984 1.00 84.62 94 LYS A C 1
ATOM 786 O O . LYS A 1 94 ? 3.251 11.405 -0.156 1.00 84.62 94 LYS A O 1
ATOM 791 N N . ILE A 1 95 ? 2.978 10.728 -2.279 1.00 84.00 95 ILE A N 1
ATOM 792 C CA . ILE A 1 95 ? 2.603 12.044 -2.810 1.00 84.00 95 ILE A CA 1
ATOM 793 C C . ILE A 1 95 ? 1.145 12.346 -2.452 1.00 84.00 95 ILE A C 1
ATOM 795 O O . ILE A 1 95 ? 0.845 13.449 -2.012 1.00 84.00 95 ILE A O 1
ATOM 799 N N . ASP A 1 96 ? 0.277 11.343 -2.569 1.00 76.88 96 ASP A N 1
ATOM 800 C CA . ASP A 1 96 ? -1.164 11.466 -2.331 1.00 76.88 96 ASP A CA 1
ATOM 801 C C . ASP A 1 96 ? -1.560 11.174 -0.867 1.00 76.88 96 ASP A C 1
ATOM 803 O O . ASP A 1 96 ? -2.742 10.991 -0.565 1.00 76.88 96 ASP A O 1
ATOM 807 N N . SER A 1 97 ? -0.594 11.061 0.056 1.00 79.62 97 SER A N 1
ATOM 808 C CA . SER A 1 97 ? -0.886 10.670 1.436 1.00 79.62 97 SER A CA 1
ATOM 809 C C . SER A 1 97 ? -1.520 11.823 2.207 1.00 79.62 97 SER A C 1
ATOM 811 O O . SER A 1 97 ? -0.848 12.793 2.562 1.00 79.62 97 SER A O 1
ATOM 813 N N . GLU A 1 98 ? -2.791 11.664 2.549 1.00 86.75 98 GLU A N 1
ATOM 814 C CA . GLU A 1 98 ? -3.495 12.505 3.510 1.00 86.75 98 GLU A CA 1
ATOM 815 C C . GLU A 1 98 ? -3.981 11.660 4.687 1.00 86.75 98 GLU A C 1
ATOM 817 O O . GLU A 1 98 ? -4.255 10.465 4.541 1.00 86.75 98 GLU A O 1
ATOM 822 N N . LYS A 1 99 ? -4.129 12.289 5.859 1.00 94.06 99 LYS A N 1
ATOM 823 C CA . LYS A 1 99 ? -4.814 11.639 6.978 1.00 94.06 99 LYS A CA 1
ATOM 824 C C . LYS A 1 99 ? -6.265 11.352 6.594 1.00 94.06 99 LYS A C 1
ATOM 826 O O . LYS A 1 99 ? -6.946 12.229 6.056 1.00 94.06 99 LYS A O 1
ATOM 831 N N . ILE A 1 100 ? -6.733 10.159 6.930 1.00 94.31 100 ILE A N 1
ATOM 832 C CA . ILE A 1 100 ? -8.138 9.773 6.803 1.00 94.31 100 ILE A CA 1
ATOM 833 C C . ILE A 1 100 ? -8.946 10.287 8.004 1.00 94.31 100 ILE A C 1
ATOM 835 O O . ILE A 1 100 ? -8.377 10.713 9.013 1.00 94.31 100 ILE A O 1
ATOM 839 N N . GLY A 1 101 ? -10.269 10.257 7.911 1.00 96.19 101 GLY A N 1
ATOM 840 C CA . GLY A 1 101 ? -11.166 10.707 8.972 1.00 96.19 101 GLY A CA 1
ATOM 841 C C . GLY A 1 101 ? -11.397 12.222 8.990 1.00 96.19 101 GLY A C 1
ATOM 842 O O . GLY A 1 101 ? -11.145 12.938 8.014 1.00 96.19 101 GLY A O 1
ATOM 843 N N . GLY A 1 102 ? -11.873 12.701 10.134 1.00 95.50 102 GLY A N 1
ATOM 844 C CA . GLY A 1 102 ? -12.297 14.068 10.416 1.00 95.50 102 GLY A CA 1
ATOM 845 C C . GLY A 1 102 ? -13.639 14.083 11.143 1.00 95.50 102 GLY A C 1
ATOM 846 O O . GLY A 1 102 ? -14.229 13.030 11.390 1.00 95.50 102 GLY A O 1
ATOM 847 N N . ASP A 1 103 ? -14.125 15.280 11.455 1.00 94.81 103 ASP A N 1
ATOM 848 C CA . ASP A 1 103 ? -15.418 15.462 12.114 1.00 94.81 103 ASP A CA 1
ATOM 849 C C . ASP A 1 103 ? -16.536 14.756 11.335 1.00 94.81 103 ASP A C 1
ATOM 851 O O . ASP A 1 103 ? -16.640 14.884 10.113 1.00 94.81 103 ASP A O 1
ATOM 855 N N . SER A 1 104 ? -17.392 14.021 12.050 1.00 93.31 104 SER A N 1
ATOM 856 C CA . SER A 1 104 ? -18.493 13.222 11.480 1.00 93.31 104 SER A CA 1
ATOM 857 C C . SER A 1 104 ? -18.070 12.082 10.539 1.00 93.31 104 SER A C 1
ATOM 859 O O . SER A 1 104 ? -18.926 11.488 9.885 1.00 93.31 104 SER A O 1
ATOM 861 N N . VAL A 1 105 ? -16.777 11.745 10.459 1.00 95.88 105 VAL A N 1
ATOM 862 C CA . VAL A 1 105 ? -16.292 10.590 9.692 1.00 95.88 105 VAL A CA 1
ATOM 863 C C . VAL A 1 105 ? -16.074 9.405 10.623 1.00 95.88 105 VAL A C 1
ATOM 865 O O . VAL A 1 105 ? -15.467 9.529 11.687 1.00 95.88 105 VAL A O 1
ATOM 868 N N . ILE A 1 106 ? -16.528 8.231 10.184 1.00 94.94 106 ILE A N 1
ATOM 869 C CA . ILE A 1 106 ? -16.326 6.968 10.892 1.00 94.94 106 ILE A CA 1
ATOM 870 C C . ILE A 1 106 ? -15.157 6.209 10.265 1.00 94.94 106 ILE A C 1
ATOM 872 O O . ILE A 1 106 ? -15.172 5.925 9.063 1.00 94.94 106 ILE A O 1
ATOM 876 N N . VAL A 1 107 ? -14.179 5.823 11.085 1.00 95.25 107 VAL A N 1
ATOM 877 C CA . VAL A 1 107 ? -13.051 4.975 10.678 1.00 95.25 107 VAL A CA 1
ATOM 878 C C . VAL A 1 107 ? -13.070 3.665 11.464 1.00 95.25 107 VAL A C 1
ATOM 880 O O . VAL A 1 107 ? -12.966 3.660 12.687 1.00 95.25 107 VAL A O 1
ATOM 883 N N . GLU A 1 108 ? -13.172 2.540 10.757 1.00 94.31 108 GLU A N 1
ATOM 884 C CA . GLU A 1 108 ? -12.986 1.202 11.325 1.00 94.31 108 GLU A CA 1
ATOM 885 C C . GLU A 1 108 ? -11.481 0.898 11.403 1.00 94.31 108 GLU A C 1
ATOM 887 O O . GLU A 1 108 ? -10.798 0.952 10.378 1.00 94.31 108 GLU A O 1
ATOM 892 N N . ILE A 1 109 ? -10.959 0.552 12.583 1.00 93.75 109 ILE A N 1
ATOM 893 C CA . ILE A 1 109 ? -9.562 0.134 12.776 1.00 93.75 109 ILE A CA 1
ATOM 894 C C . ILE A 1 109 ? -9.466 -1.321 13.245 1.00 93.75 109 ILE A C 1
ATOM 896 O O . ILE A 1 109 ? -10.330 -1.807 13.971 1.00 93.75 109 ILE A O 1
ATOM 900 N N . ASP A 1 110 ? -8.407 -2.015 12.832 1.00 91.62 110 ASP A N 1
ATOM 901 C CA . ASP A 1 110 ? -8.103 -3.392 13.246 1.00 91.62 110 ASP A CA 1
ATOM 902 C C . ASP A 1 110 ? -6.623 -3.722 12.986 1.00 91.62 110 ASP A C 1
ATOM 904 O O . ASP A 1 110 ? -5.946 -3.044 12.202 1.00 91.62 110 ASP A O 1
ATOM 908 N N . GLU A 1 111 ? -6.117 -4.811 13.570 1.00 91.31 111 GLU A N 1
ATOM 909 C CA . GLU A 1 111 ? -4.824 -5.378 13.192 1.00 91.31 111 GLU A CA 1
ATOM 910 C C . GLU A 1 111 ? -4.912 -6.827 12.724 1.00 91.31 111 GLU A C 1
ATOM 912 O O . GLU A 1 111 ? -5.398 -7.734 13.399 1.00 91.31 111 GLU A O 1
ATOM 917 N N . SER A 1 11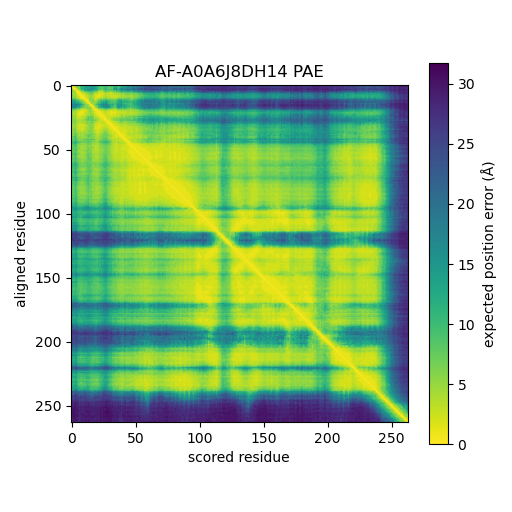2 ? -4.273 -7.100 11.587 1.00 90.38 112 SER A N 1
ATOM 918 C CA . SER A 1 112 ? -4.224 -8.439 11.015 1.00 90.38 112 SER A CA 1
ATOM 919 C C . SER A 1 112 ? -2.804 -8.969 10.917 1.00 90.38 112 SER A C 1
ATOM 921 O O . SER A 1 112 ? -1.893 -8.294 10.439 1.00 90.38 112 SER A O 1
ATOM 923 N N . LYS A 1 113 ? -2.613 -10.237 11.302 1.00 88.38 113 LYS A N 1
ATOM 924 C CA . LYS A 1 113 ? -1.355 -10.951 11.057 1.00 88.38 113 LYS A CA 1
ATOM 925 C C . LYS A 1 113 ? -1.364 -11.621 9.683 1.00 88.38 113 LYS A C 1
ATOM 927 O O . LYS A 1 113 ? -2.178 -12.512 9.407 1.00 88.38 113 LYS A O 1
ATOM 932 N N . PHE A 1 114 ? -0.423 -11.217 8.839 1.00 87.69 114 PHE A N 1
ATOM 933 C CA . PHE A 1 114 ? -0.117 -11.811 7.542 1.00 87.69 114 PHE A CA 1
ATOM 934 C C . PHE A 1 114 ? 0.978 -12.866 7.669 1.00 87.69 114 PHE A C 1
ATOM 936 O O . PHE A 1 114 ? 1.750 -12.848 8.623 1.00 87.69 114 PHE A O 1
ATOM 943 N N . GLY A 1 115 ? 1.031 -13.814 6.728 1.00 80.69 115 GLY A N 1
ATOM 944 C CA . GLY A 1 115 ? 1.994 -14.915 6.790 1.00 80.69 115 GLY A CA 1
ATOM 945 C C . GLY A 1 115 ? 1.813 -15.768 8.048 1.00 80.69 115 GLY A C 1
ATOM 946 O O . GLY A 1 115 ? 2.763 -15.972 8.792 1.00 80.69 115 GLY A O 1
ATOM 947 N N . LYS A 1 116 ? 0.584 -16.236 8.308 1.00 68.81 116 LYS A N 1
ATOM 948 C CA . LYS A 1 116 ? 0.268 -17.195 9.380 1.00 68.81 116 LYS A CA 1
ATOM 949 C C . LYS A 1 116 ? 0.005 -18.583 8.800 1.00 68.81 116 LYS A C 1
ATOM 951 O O . LYS A 1 116 ? -0.576 -18.700 7.721 1.00 68.81 116 LYS A O 1
ATOM 956 N N . ARG A 1 117 ? 0.384 -19.642 9.524 1.00 67.00 117 ARG A N 1
ATOM 957 C CA . ARG A 1 117 ? -0.001 -21.015 9.159 1.00 67.00 117 ARG A CA 1
ATOM 958 C C . ARG A 1 117 ? -1.520 -21.154 9.197 1.00 67.00 117 ARG A C 1
ATOM 960 O O . ARG A 1 117 ? -2.160 -20.715 10.153 1.00 67.00 117 ARG A O 1
ATOM 967 N N . LYS A 1 118 ? -2.094 -21.821 8.196 1.00 58.72 118 LYS A N 1
ATOM 968 C CA . LYS A 1 118 ? -3.495 -22.246 8.254 1.00 58.72 118 LYS A CA 1
ATOM 969 C C . LYS A 1 118 ? -3.571 -23.512 9.118 1.00 58.72 118 LYS A C 1
ATOM 971 O O . LYS A 1 118 ? -2.853 -24.471 8.851 1.00 58.72 118 LYS A O 1
ATOM 976 N N . TYR A 1 119 ? -4.404 -23.505 10.160 1.00 61.31 119 TYR A N 1
ATOM 977 C CA . TYR A 1 119 ? -4.613 -24.653 11.063 1.00 61.31 119 TYR A CA 1
ATOM 978 C C . TYR A 1 119 ? -3.341 -25.187 11.750 1.00 61.31 119 TYR A C 1
ATOM 980 O O . TYR A 1 119 ? -3.229 -26.385 11.981 1.00 61.31 119 TYR A O 1
ATOM 988 N N . HIS A 1 120 ? -2.349 -24.328 12.016 1.00 61.38 120 HIS A N 1
ATOM 989 C CA . HIS A 1 120 ? -1.038 -24.702 12.583 1.00 61.38 120 HIS A CA 1
ATOM 990 C C . HIS A 1 120 ? -0.208 -25.719 11.765 1.00 61.38 120 HIS A C 1
ATOM 992 O O . HIS A 1 120 ? 0.895 -26.078 12.179 1.00 61.38 120 HIS A O 1
ATOM 998 N N . LYS A 1 121 ? -0.666 -26.116 10.570 1.00 57.84 121 LYS A N 1
ATOM 999 C CA . LYS A 1 121 ? 0.013 -27.066 9.676 1.00 57.84 121 LYS A CA 1
ATOM 1000 C C . LYS A 1 121 ? 0.932 -26.340 8.678 1.00 57.84 121 LYS A C 1
ATOM 1002 O O . LYS A 1 121 ? 0.647 -25.216 8.264 1.00 57.84 121 LYS A O 1
ATOM 1007 N N . GLY A 1 122 ? 2.027 -26.992 8.276 1.00 65.69 122 GLY A N 1
ATOM 1008 C CA . GLY A 1 122 ? 2.982 -26.490 7.271 1.00 65.69 122 GLY A CA 1
ATOM 1009 C C . GLY A 1 122 ? 4.188 -25.722 7.838 1.00 65.69 122 GLY A C 1
ATOM 1010 O O . GLY A 1 122 ? 4.466 -25.771 9.033 1.00 65.69 122 GLY A O 1
ATOM 1011 N N . ARG A 1 123 ? 4.936 -25.023 6.968 1.00 66.69 123 ARG A N 1
ATOM 1012 C CA . ARG A 1 123 ? 6.184 -24.299 7.303 1.00 66.69 123 ARG A CA 1
ATOM 1013 C C . ARG A 1 123 ? 5.951 -23.164 8.310 1.00 66.69 123 ARG A C 1
ATOM 1015 O O . ARG A 1 123 ? 4.926 -22.489 8.263 1.00 66.69 123 ARG A O 1
ATOM 1022 N N . GLN A 1 124 ? 6.887 -22.935 9.245 1.00 65.31 124 GLN A N 1
ATOM 1023 C CA . GLN A 1 124 ? 6.814 -21.767 10.142 1.00 65.31 124 GLN A CA 1
ATOM 1024 C C . GLN A 1 124 ? 7.140 -20.507 9.361 1.00 65.31 124 GLN A C 1
ATOM 1026 O O . GLN A 1 124 ? 8.131 -20.457 8.638 1.00 65.31 124 GLN A O 1
ATOM 1031 N N . VAL A 1 125 ? 6.295 -19.505 9.527 1.00 71.12 125 VAL A N 1
ATOM 1032 C CA . VAL A 1 125 ? 6.478 -18.170 8.979 1.00 71.12 125 VAL A CA 1
ATOM 1033 C C . VAL A 1 125 ? 6.304 -17.204 10.143 1.00 71.12 125 VAL A C 1
ATOM 1035 O O . VAL A 1 125 ? 5.351 -17.328 10.910 1.00 71.12 125 VAL A O 1
ATOM 1038 N N . GLU A 1 126 ? 7.271 -16.306 10.317 1.00 75.12 126 GLU A N 1
ATOM 1039 C CA . GLU A 1 126 ? 7.284 -15.283 11.374 1.00 75.12 126 GLU A CA 1
ATOM 1040 C C . GLU A 1 126 ? 6.014 -14.414 11.313 1.00 75.12 126 GLU A C 1
ATOM 1042 O O . GLU A 1 126 ? 5.365 -14.127 12.327 1.00 75.12 126 GLU A O 1
ATOM 1047 N N . GLY A 1 127 ? 5.592 -14.130 10.078 1.00 82.94 127 GLY A N 1
ATOM 1048 C CA . GLY A 1 127 ? 4.451 -13.295 9.749 1.00 82.94 127 GLY A CA 1
ATOM 1049 C C . GLY A 1 127 ? 4.756 -11.807 9.904 1.00 82.94 127 GLY A C 1
ATOM 1050 O O . GLY A 1 127 ? 5.826 -11.419 10.357 1.00 82.94 127 GLY A O 1
ATOM 1051 N N . GLN A 1 128 ? 3.803 -10.974 9.503 1.00 89.75 128 GLN A N 1
ATOM 1052 C CA . GLN A 1 128 ? 3.878 -9.519 9.613 1.00 89.75 128 GLN A CA 1
ATOM 1053 C C . GLN A 1 128 ? 2.581 -9.021 10.233 1.00 89.75 128 GLN A C 1
ATOM 1055 O O . GLN A 1 128 ? 1.501 -9.356 9.740 1.00 89.75 128 GLN A O 1
ATOM 1060 N N . TRP A 1 129 ? 2.676 -8.248 11.311 1.00 91.81 129 TRP A N 1
ATOM 1061 C CA . TRP A 1 129 ? 1.522 -7.518 11.817 1.00 91.81 129 TRP A CA 1
ATOM 1062 C C . TRP A 1 129 ? 1.291 -6.277 10.971 1.00 91.81 129 TRP A C 1
ATOM 1064 O O . TRP A 1 129 ? 2.238 -5.618 10.538 1.00 91.81 129 TRP A O 1
ATOM 1074 N N . VAL A 1 130 ? 0.021 -5.996 10.717 1.00 92.12 130 VAL A N 1
ATOM 1075 C CA . VAL A 1 130 ? -0.415 -4.868 9.906 1.00 92.12 130 VAL A CA 1
ATOM 1076 C C . VAL A 1 130 ? -1.565 -4.202 10.629 1.00 92.12 130 VAL A C 1
ATOM 1078 O O . VAL A 1 130 ? -2.549 -4.869 10.941 1.00 92.12 130 VAL A O 1
ATOM 1081 N N . PHE A 1 131 ? -1.419 -2.912 10.885 1.00 93.56 131 PHE A N 1
ATOM 1082 C CA . PHE A 1 131 ? -2.498 -2.033 11.305 1.00 93.56 131 PHE A CA 1
ATOM 1083 C C . PHE A 1 131 ? -3.263 -1.557 10.070 1.00 93.56 131 PHE A C 1
ATOM 1085 O O . PHE A 1 131 ? -2.644 -1.246 9.047 1.00 93.56 131 PHE A O 1
ATOM 1092 N N . GLY A 1 132 ? -4.589 -1.510 10.155 1.00 92.31 132 GLY A N 1
ATOM 1093 C CA . GLY A 1 132 ? -5.454 -0.973 9.111 1.00 92.31 132 GLY A CA 1
ATOM 1094 C C . GLY A 1 132 ? -6.491 -0.027 9.690 1.00 92.31 132 GLY A C 1
ATOM 1095 O O . GLY A 1 132 ? -7.055 -0.315 10.739 1.00 92.31 132 GLY A O 1
ATOM 1096 N N . GLY A 1 133 ? -6.746 1.070 8.983 1.00 93.50 133 GLY A N 1
ATOM 1097 C CA . GLY A 1 133 ? -7.860 1.979 9.238 1.00 93.50 133 GLY A CA 1
ATOM 1098 C C . GLY A 1 133 ? -8.604 2.261 7.940 1.00 93.50 133 GLY A C 1
ATOM 1099 O O . GLY A 1 133 ? -7.956 2.539 6.932 1.00 93.50 133 GLY A O 1
ATOM 1100 N N . ILE A 1 134 ? -9.933 2.166 7.939 1.00 91.69 134 ILE A N 1
ATOM 1101 C CA . ILE A 1 134 ? -10.769 2.334 6.741 1.00 91.69 134 ILE A CA 1
ATOM 1102 C C . ILE A 1 134 ? -11.952 3.249 7.052 1.00 91.69 134 ILE A C 1
ATOM 1104 O O . ILE A 1 134 ? -12.733 2.969 7.959 1.00 91.69 134 ILE A O 1
ATOM 1108 N N . GLU A 1 135 ? -12.120 4.318 6.273 1.00 92.38 135 GLU A N 1
ATOM 1109 C CA . GLU A 1 135 ? -13.329 5.145 6.313 1.00 92.38 135 GLU A CA 1
ATOM 1110 C C . GLU A 1 135 ? -14.545 4.338 5.846 1.00 92.38 135 GLU A C 1
ATOM 1112 O O . GLU A 1 135 ? -14.533 3.730 4.769 1.00 92.38 135 GLU A O 1
ATOM 1117 N N . ARG A 1 136 ? -15.622 4.348 6.637 1.00 87.38 136 ARG A N 1
ATOM 1118 C CA . ARG A 1 136 ? -16.805 3.518 6.369 1.00 87.38 136 ARG A CA 1
ATOM 1119 C C . ARG A 1 136 ? -17.486 3.883 5.051 1.00 87.38 136 ARG A C 1
ATOM 1121 O O . ARG A 1 136 ? -17.871 2.971 4.319 1.00 87.38 136 ARG A O 1
ATOM 1128 N N . ASP A 1 137 ? -17.563 5.169 4.718 1.00 86.62 137 ASP A N 1
ATOM 1129 C CA . ASP A 1 137 ? -18.291 5.645 3.536 1.00 86.62 137 ASP A CA 1
ATOM 1130 C C . ASP A 1 137 ? -17.391 5.767 2.305 1.00 86.62 137 ASP A C 1
ATOM 1132 O O . ASP A 1 137 ? -17.655 5.148 1.275 1.00 86.62 137 ASP A O 1
ATOM 1136 N N . SER A 1 138 ? -16.292 6.520 2.412 1.00 86.94 138 SER A N 1
ATOM 1137 C CA . SER A 1 138 ? -15.411 6.807 1.271 1.00 86.94 138 SER A CA 1
ATOM 1138 C C . SER A 1 138 ? -14.489 5.644 0.890 1.00 86.94 138 SER A C 1
ATOM 1140 O O . SER A 1 138 ? -13.897 5.661 -0.187 1.00 86.94 138 SER A O 1
ATOM 1142 N N . LYS A 1 139 ? -14.313 4.670 1.796 1.00 85.69 139 LYS A N 1
ATOM 1143 C CA . LYS A 1 139 ? -13.345 3.564 1.699 1.00 85.69 139 LYS A CA 1
ATOM 1144 C C . LYS A 1 139 ? -11.875 3.992 1.612 1.00 85.69 139 LYS A C 1
ATOM 1146 O O . LYS A 1 139 ? -11.004 3.135 1.421 1.00 85.69 139 LYS A O 1
ATOM 1151 N N . LYS A 1 140 ? -11.553 5.276 1.830 1.00 87.00 140 LYS A N 1
ATOM 1152 C CA . LYS A 1 140 ? -10.166 5.715 2.046 1.00 87.00 140 LYS A CA 1
ATOM 1153 C C . LYS A 1 140 ? -9.558 4.895 3.174 1.00 87.00 140 LYS A C 1
ATOM 1155 O O . LYS A 1 140 ? -10.180 4.708 4.218 1.00 87.00 140 LYS A O 1
ATOM 1160 N N . SER A 1 141 ? -8.364 4.364 2.939 1.00 88.31 141 SER A N 1
ATOM 1161 C CA . SER A 1 141 ? -7.754 3.398 3.848 1.00 88.31 141 SER A CA 1
ATOM 1162 C C . SER A 1 141 ? -6.292 3.724 4.106 1.00 88.31 141 SER A C 1
ATOM 1164 O O . SER A 1 141 ? -5.575 4.148 3.202 1.00 88.31 141 SER A O 1
ATOM 1166 N N . VAL A 1 142 ? -5.834 3.431 5.317 1.00 89.81 142 VAL A N 1
ATOM 1167 C CA . VAL A 1 142 ? -4.421 3.402 5.686 1.00 89.81 142 VAL A CA 1
ATOM 1168 C C . VAL A 1 142 ? -4.035 1.992 6.112 1.00 89.81 142 VAL A C 1
ATOM 1170 O O . VAL A 1 142 ? -4.761 1.341 6.859 1.00 89.81 142 VAL A O 1
ATOM 1173 N N . PHE A 1 143 ? -2.875 1.526 5.650 1.00 89.56 143 PHE A N 1
ATOM 1174 C CA . PHE A 1 143 ? -2.274 0.266 6.078 1.00 89.56 143 PHE A CA 1
ATOM 1175 C C . PHE A 1 143 ? -0.818 0.503 6.449 1.00 89.56 143 PHE A C 1
ATOM 1177 O O . PHE A 1 143 ? -0.077 1.107 5.676 1.00 89.56 143 PHE A O 1
ATOM 1184 N N . ALA A 1 144 ? -0.403 -0.000 7.608 1.00 89.81 144 ALA A N 1
ATOM 1185 C CA . ALA A 1 144 ? 0.966 0.137 8.086 1.00 89.81 144 ALA A CA 1
ATOM 1186 C C . ALA A 1 144 ? 1.473 -1.192 8.646 1.00 89.81 144 ALA A C 1
ATOM 1188 O O . ALA A 1 144 ? 0.834 -1.799 9.508 1.00 89.81 144 ALA A O 1
ATOM 1189 N N . THR A 1 145 ? 2.632 -1.653 8.175 1.00 91.38 145 THR A N 1
ATOM 1190 C CA . THR A 1 145 ? 3.319 -2.785 8.803 1.00 91.38 145 THR A CA 1
ATOM 1191 C C . THR A 1 145 ? 3.879 -2.374 10.158 1.00 91.38 145 THR A C 1
ATOM 1193 O O . THR A 1 145 ? 4.524 -1.333 10.272 1.00 91.38 145 THR A O 1
ATOM 1196 N N . VAL A 1 146 ? 3.683 -3.213 11.173 1.00 91.25 146 VAL A N 1
ATOM 1197 C CA . VAL A 1 146 ? 4.213 -3.003 12.525 1.00 91.25 146 VAL A CA 1
ATOM 1198 C C . VAL A 1 146 ? 4.955 -4.235 13.016 1.00 91.25 146 VAL A C 1
ATOM 1200 O O . VAL A 1 146 ? 4.519 -5.361 12.791 1.00 91.25 146 VAL A O 1
ATOM 1203 N N . GLU A 1 147 ? 6.078 -4.038 13.701 1.00 89.19 147 GLU A N 1
ATOM 1204 C CA . GLU A 1 147 ? 6.819 -5.145 14.321 1.00 89.19 147 GLU A CA 1
ATOM 1205 C C . GLU A 1 147 ? 6.128 -5.642 15.595 1.00 89.19 147 GLU A C 1
ATOM 1207 O O . GLU A 1 147 ? 6.055 -6.844 15.856 1.00 89.19 147 GLU A O 1
ATOM 1212 N N . ASN A 1 148 ? 5.555 -4.720 16.370 1.00 86.12 148 ASN A N 1
ATOM 1213 C CA . ASN A 1 148 ? 4.804 -5.020 17.578 1.00 86.12 148 ASN A CA 1
ATOM 1214 C C . ASN A 1 148 ? 3.480 -4.248 17.608 1.00 86.12 148 ASN A C 1
ATOM 1216 O O . ASN A 1 148 ? 3.305 -3.224 16.953 1.00 86.12 148 ASN A O 1
ATOM 1220 N N . ARG A 1 149 ? 2.537 -4.778 18.382 1.00 89.31 149 ARG A N 1
ATOM 1221 C CA . ARG A 1 149 ? 1.226 -4.179 18.636 1.00 89.31 149 ARG A CA 1
ATOM 1222 C C . ARG A 1 149 ? 1.197 -3.593 20.042 1.00 89.31 149 ARG A C 1
ATOM 1224 O O . ARG A 1 149 ? 0.359 -3.984 20.846 1.00 89.31 149 ARG A O 1
ATOM 1231 N N . THR A 1 150 ? 2.176 -2.772 20.408 1.00 91.12 150 THR A N 1
ATOM 1232 C CA . THR A 1 150 ? 2.072 -2.071 21.695 1.00 91.12 150 THR A CA 1
ATOM 1233 C C . THR A 1 150 ? 1.075 -0.927 21.565 1.00 91.12 150 THR A C 1
ATOM 1235 O O . THR A 1 150 ? 0.791 -0.452 20.458 1.00 91.12 150 THR A O 1
ATOM 1238 N N . LYS A 1 151 ? 0.534 -0.486 22.702 1.00 91.12 151 LYS A N 1
ATOM 1239 C CA . LYS A 1 151 ? -0.379 0.656 22.758 1.00 91.12 151 LYS A CA 1
ATOM 1240 C C . LYS A 1 151 ? 0.257 1.895 22.128 1.00 91.12 151 LYS A C 1
ATOM 1242 O O . LYS A 1 151 ? -0.387 2.587 21.353 1.00 91.12 151 LYS A O 1
ATOM 1247 N N . GLU A 1 152 ? 1.532 2.133 22.413 1.00 93.06 152 GLU A N 1
ATOM 1248 C CA . GLU A 1 152 ? 2.293 3.295 21.951 1.00 93.06 152 GLU A CA 1
ATOM 1249 C C . GLU A 1 152 ? 2.462 3.273 20.431 1.00 93.06 152 GLU A C 1
ATOM 1251 O O . GLU A 1 152 ? 2.218 4.282 19.770 1.00 93.06 152 GLU A O 1
ATOM 1256 N N . THR A 1 153 ? 2.820 2.114 19.864 1.00 93.62 153 THR A N 1
ATOM 1257 C CA . THR A 1 153 ? 2.972 1.941 18.414 1.00 93.62 153 THR A CA 1
ATOM 1258 C C . THR A 1 153 ? 1.666 2.230 17.681 1.00 93.62 153 THR A C 1
ATOM 1260 O O . THR A 1 153 ? 1.653 2.982 16.706 1.00 93.62 153 THR A O 1
ATOM 1263 N N . LEU A 1 154 ? 0.556 1.659 18.149 1.00 94.12 154 LEU A N 1
ATOM 1264 C CA . LEU A 1 154 ? -0.731 1.776 17.464 1.00 94.12 154 LEU A CA 1
ATOM 1265 C C . LEU A 1 154 ? -1.368 3.148 17.671 1.00 94.12 154 LEU A C 1
ATOM 1267 O O . LEU A 1 154 ? -1.868 3.730 16.713 1.00 94.12 154 LEU A O 1
ATOM 1271 N N . LEU A 1 155 ? -1.249 3.729 18.8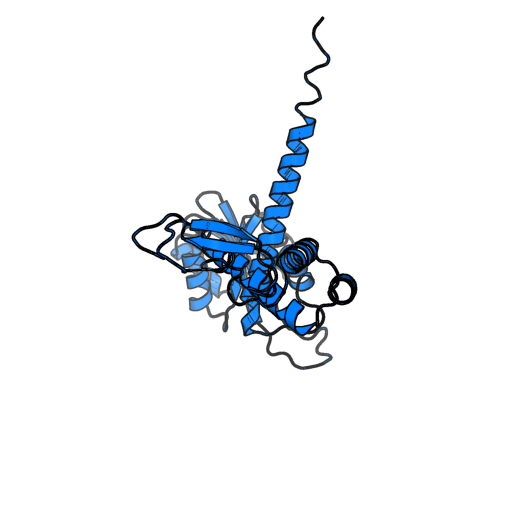66 1.00 94.12 155 LEU A N 1
ATOM 1272 C CA . LEU A 1 155 ? -1.694 5.098 19.113 1.00 94.12 155 LEU A CA 1
ATOM 1273 C C . LEU A 1 155 ? -0.924 6.103 18.248 1.00 94.12 155 LEU A C 1
ATOM 1275 O O . LEU A 1 155 ? -1.530 7.004 17.670 1.00 94.12 155 LEU A O 1
ATOM 1279 N N . LYS A 1 156 ? 0.397 5.933 18.102 1.00 95.12 156 LYS A N 1
ATOM 1280 C CA . LYS A 1 156 ? 1.197 6.768 17.199 1.00 95.12 156 LYS A CA 1
ATOM 1281 C C . LYS A 1 156 ? 0.688 6.667 15.761 1.00 95.12 156 LYS A C 1
ATOM 1283 O O . LYS A 1 156 ? 0.498 7.692 15.117 1.00 95.12 156 LYS A O 1
ATOM 1288 N N . LEU A 1 157 ? 0.421 5.456 15.270 1.00 95.00 157 LEU A N 1
ATOM 1289 C CA . LEU A 1 157 ? -0.114 5.260 13.919 1.00 95.00 157 LEU A CA 1
ATOM 1290 C C . LEU A 1 157 ? -1.485 5.901 13.730 1.00 95.00 157 LEU A C 1
ATOM 1292 O O . LEU A 1 157 ? -1.710 6.534 12.701 1.00 95.00 157 LEU A O 1
ATOM 1296 N N . ILE A 1 158 ? -2.374 5.784 14.714 1.00 95.81 158 ILE A N 1
ATOM 1297 C CA . ILE A 1 158 ? -3.683 6.439 14.690 1.00 95.81 158 ILE A CA 1
ATOM 1298 C C . ILE A 1 158 ? -3.502 7.953 14.594 1.00 95.81 158 ILE A C 1
ATOM 1300 O O . ILE A 1 158 ? -4.034 8.570 13.680 1.00 95.81 158 ILE A O 1
ATOM 1304 N N . LYS A 1 159 ? -2.674 8.558 15.449 1.00 95.56 159 LYS A N 1
ATOM 1305 C CA . LYS A 1 159 ? -2.445 10.012 15.442 1.00 95.56 159 LYS A CA 1
ATOM 1306 C C . LYS A 1 159 ? -1.755 10.508 14.174 1.00 95.56 159 LYS A C 1
ATOM 1308 O O . LYS A 1 159 ? -2.048 11.612 13.714 1.00 95.56 159 LYS A O 1
ATOM 1313 N N . ASP A 1 160 ? -0.858 9.716 13.595 1.00 95.00 160 ASP A N 1
ATOM 1314 C CA . ASP A 1 160 ? -0.141 10.075 12.370 1.00 95.00 160 ASP A CA 1
ATOM 1315 C C . ASP A 1 160 ? -1.034 9.984 11.125 1.00 95.00 160 ASP A C 1
ATOM 1317 O O . ASP A 1 160 ? -0.808 10.729 10.175 1.00 95.00 160 ASP A O 1
ATOM 1321 N N . ASN A 1 161 ? -2.060 9.126 11.128 1.00 94.69 161 ASN A N 1
ATOM 1322 C CA . ASN A 1 161 ? -2.825 8.796 9.921 1.00 94.69 161 ASN A CA 1
ATOM 1323 C C . ASN A 1 161 ? -4.324 9.111 9.991 1.00 94.69 161 ASN A C 1
ATOM 1325 O O . ASN A 1 161 ? -4.975 9.118 8.950 1.00 94.69 161 ASN A O 1
ATOM 1329 N N . ILE A 1 162 ? -4.878 9.376 11.172 1.00 96.69 162 ILE A N 1
ATOM 1330 C CA . ILE A 1 162 ? -6.301 9.657 11.387 1.00 96.69 162 ILE A CA 1
ATOM 1331 C C . ILE A 1 162 ? -6.437 11.062 11.980 1.00 96.69 162 ILE A C 1
ATOM 1333 O O . ILE A 1 162 ? -5.693 11.449 12.886 1.00 96.69 162 ILE A O 1
ATOM 1337 N N . LYS A 1 163 ? -7.348 11.868 11.432 1.00 97.25 163 LYS A N 1
ATOM 1338 C CA . LYS A 1 163 ? -7.604 13.228 11.924 1.00 97.25 163 LYS A CA 1
ATOM 1339 C C . LYS A 1 163 ? -8.312 13.185 13.292 1.00 97.25 163 LYS A C 1
ATOM 1341 O O . LYS A 1 163 ? -9.182 12.335 13.479 1.00 97.25 163 LYS A O 1
ATOM 1346 N N . PRO A 1 164 ? -7.992 14.090 14.234 1.00 95.75 164 PRO A N 1
ATOM 1347 C CA . PRO A 1 164 ? -8.800 14.283 15.443 1.00 95.75 164 PRO A CA 1
ATOM 1348 C C . PRO A 1 164 ? -10.271 14.574 15.102 1.00 95.75 164 PRO A C 1
ATOM 1350 O O . PRO A 1 164 ? -10.560 14.995 13.983 1.00 95.75 164 PRO A O 1
ATOM 1353 N N . GLY A 1 165 ? -11.183 14.328 16.045 1.00 95.25 165 GLY A N 1
ATOM 1354 C CA . GLY A 1 165 ? -12.635 14.475 15.846 1.00 95.25 165 GLY A CA 1
ATOM 1355 C C . GLY A 1 165 ? -13.300 13.307 15.103 1.00 95.25 165 GLY A C 1
ATOM 1356 O O . GLY A 1 165 ? -14.519 13.259 14.986 1.00 95.25 165 GLY A O 1
ATOM 1357 N N . THR A 1 166 ? -12.512 12.335 14.633 1.00 97.69 166 THR A N 1
ATOM 1358 C CA . THR A 1 166 ? -13.017 11.107 13.998 1.00 97.69 166 THR A CA 1
ATOM 1359 C C . THR A 1 166 ? -13.686 10.192 15.021 1.00 97.69 166 THR A C 1
ATOM 1361 O O . THR A 1 166 ? -13.135 9.965 16.104 1.00 97.69 166 THR A O 1
ATOM 1364 N N . THR A 1 167 ? -14.798 9.567 14.631 1.00 96.38 167 THR A N 1
ATOM 1365 C CA . THR A 1 167 ? -15.376 8.430 15.353 1.00 96.38 167 THR A CA 1
ATOM 1366 C C . THR A 1 167 ? -14.671 7.142 14.929 1.00 96.38 167 THR A C 1
ATOM 1368 O O . THR A 1 167 ? -14.803 6.667 13.800 1.00 96.38 167 THR A O 1
ATOM 1371 N N . ILE A 1 168 ? -13.891 6.559 15.832 1.00 95.56 168 ILE A N 1
ATOM 1372 C CA . ILE A 1 168 ? -13.161 5.313 15.611 1.00 95.56 168 ILE A CA 1
ATOM 1373 C C . ILE A 1 168 ? -14.005 4.130 16.087 1.00 95.56 168 ILE A C 1
ATOM 1375 O O . ILE A 1 168 ? -14.491 4.122 17.217 1.00 95.56 168 ILE A O 1
ATOM 1379 N N . ILE A 1 169 ? -14.127 3.103 15.247 1.00 92.25 169 ILE A N 1
ATOM 1380 C CA . ILE A 1 169 ? -14.697 1.801 15.606 1.00 92.25 169 ILE A CA 1
ATOM 1381 C C . ILE A 1 169 ? -13.563 0.778 15.681 1.00 92.25 169 ILE A C 1
ATOM 1383 O O . ILE A 1 169 ? -12.865 0.574 14.689 1.00 92.25 169 ILE A O 1
ATOM 1387 N N . SER A 1 170 ? -13.393 0.108 16.820 1.00 90.19 170 SER A N 1
ATOM 1388 C CA . SER A 1 170 ? -12.418 -0.985 16.978 1.00 90.19 170 SER A CA 1
ATOM 1389 C C . SER A 1 170 ? -12.998 -2.164 17.756 1.00 90.19 170 SER A C 1
ATOM 1391 O O . SER A 1 170 ? -14.080 -2.076 18.340 1.00 90.19 170 SER A O 1
ATOM 1393 N N . ASP A 1 171 ? -12.242 -3.257 17.831 1.00 81.38 171 ASP A N 1
ATOM 1394 C CA . ASP A 1 171 ? -12.500 -4.318 18.802 1.00 81.38 171 ASP A CA 1
ATOM 1395 C C . ASP A 1 171 ? -12.303 -3.827 20.255 1.00 81.38 171 ASP A C 1
ATOM 1397 O O . ASP A 1 171 ? -11.787 -2.733 20.518 1.00 81.38 171 ASP A O 1
ATOM 1401 N N . CYS A 1 172 ? -12.717 -4.642 21.230 1.00 78.31 172 CYS A N 1
ATOM 1402 C CA . CYS A 1 172 ? -12.583 -4.345 22.663 1.00 78.31 172 CYS A CA 1
ATOM 1403 C C . CYS A 1 172 ? -11.138 -4.462 23.199 1.00 78.31 172 CYS A C 1
ATOM 1405 O O . CYS A 1 172 ? -10.934 -4.829 24.363 1.00 78.31 172 CYS A O 1
ATOM 1407 N N . TRP A 1 173 ? -10.113 -4.201 22.386 1.00 80.19 173 TRP A N 1
ATOM 1408 C CA . TRP A 1 173 ? -8.735 -4.281 22.846 1.00 80.19 173 TRP A CA 1
ATOM 1409 C C . TRP A 1 173 ? -8.370 -3.087 23.744 1.00 80.19 173 TRP A C 1
ATOM 1411 O O . TRP A 1 173 ? -8.451 -1.927 23.346 1.00 80.19 173 TRP A O 1
ATOM 1421 N N . LYS A 1 174 ? -7.920 -3.380 24.975 1.00 81.12 174 LYS A N 1
ATOM 1422 C CA . LYS A 1 174 ? -7.673 -2.387 26.046 1.00 81.12 174 LYS A CA 1
ATOM 1423 C C . LYS A 1 174 ? -6.737 -1.237 25.665 1.00 81.12 174 LYS A C 1
ATOM 1425 O O . LYS A 1 174 ? -6.781 -0.174 26.276 1.00 81.12 174 LYS A O 1
ATOM 1430 N N . ALA A 1 175 ? -5.854 -1.431 24.687 1.00 81.31 175 ALA A N 1
ATOM 1431 C CA . ALA A 1 175 ? -4.960 -0.362 24.248 1.00 81.31 175 ALA A CA 1
ATOM 1432 C C . ALA A 1 175 ? -5.731 0.849 23.690 1.00 81.31 175 ALA A C 1
ATOM 1434 O O . ALA A 1 175 ? -5.258 1.980 23.822 1.00 81.31 175 ALA A O 1
ATOM 1435 N N . TYR A 1 176 ? -6.926 0.621 23.136 1.00 86.19 176 TYR A N 1
ATOM 1436 C CA . TYR A 1 176 ? -7.778 1.654 22.554 1.00 86.19 176 TYR A CA 1
ATOM 1437 C C . TYR A 1 176 ? -8.595 2.445 23.580 1.00 86.19 176 TYR A C 1
ATOM 1439 O O . TYR A 1 176 ? -9.145 3.485 23.239 1.00 86.19 176 TYR A O 1
ATOM 1447 N N . ASP A 1 177 ? -8.592 2.058 24.860 1.00 87.31 177 ASP A N 1
ATOM 1448 C CA . ASP A 1 177 ? -9.342 2.765 25.912 1.00 87.31 177 ASP A CA 1
ATOM 1449 C C . ASP A 1 177 ? -8.903 4.233 26.094 1.00 87.31 177 ASP A C 1
ATOM 1451 O O . ASP A 1 177 ? -9.641 5.043 26.646 1.00 87.31 177 ASP A O 1
ATOM 1455 N N . CYS A 1 178 ? -7.707 4.593 25.617 1.00 89.69 178 CYS A N 1
ATOM 1456 C CA . CYS A 1 178 ? -7.178 5.958 25.674 1.00 89.69 178 CYS A CA 1
ATOM 1457 C C . CYS A 1 178 ? -7.619 6.874 24.522 1.00 89.69 178 CYS A C 1
ATOM 1459 O O . CYS A 1 178 ? -7.307 8.062 24.556 1.00 89.69 178 CYS A O 1
ATOM 1461 N N . LEU A 1 179 ? -8.330 6.364 23.510 1.00 91.81 179 LEU A N 1
ATOM 1462 C CA . LEU A 1 179 ? -8.666 7.148 22.315 1.00 91.81 179 LEU A CA 1
ATOM 1463 C C . LEU A 1 179 ? -9.513 8.389 22.636 1.00 91.81 179 LEU A C 1
ATOM 1465 O O . LEU A 1 179 ? -9.253 9.454 22.079 1.00 91.81 179 LEU A O 1
ATOM 1469 N N . GLY A 1 180 ? -10.425 8.286 23.610 1.00 90.44 180 GLY A N 1
ATOM 1470 C CA . GLY A 1 180 ? -11.219 9.418 24.102 1.00 90.44 180 GLY A CA 1
ATOM 1471 C C . GLY A 1 180 ? -10.367 10.597 24.581 1.00 90.44 180 GLY A C 1
ATOM 1472 O O . GLY A 1 180 ? -10.617 11.742 24.219 1.00 90.44 180 GLY A O 1
ATOM 1473 N N . SER A 1 181 ? -9.303 10.320 25.344 1.00 91.56 181 SER A N 1
ATOM 1474 C CA . SER A 1 181 ? -8.378 11.357 25.831 1.00 91.56 181 SER A CA 1
ATOM 1475 C C . SER A 1 181 ? -7.456 11.930 24.751 1.00 91.56 181 SER A C 1
ATOM 1477 O O . SER A 1 181 ? -6.806 12.945 24.977 1.00 91.56 181 SER A O 1
ATOM 1479 N N . GLU A 1 182 ? -7.392 11.295 23.582 1.00 93.62 182 GLU A N 1
ATOM 1480 C CA . GLU A 1 182 ? -6.505 11.667 22.475 1.00 93.62 182 GLU A CA 1
ATOM 1481 C C . GLU A 1 182 ? -7.245 12.433 21.363 1.00 93.62 182 GLU A C 1
ATOM 1483 O O . GLU A 1 182 ? -6.672 12.700 20.306 1.00 93.62 182 GLU A O 1
ATOM 1488 N N . GLY A 1 183 ? -8.502 12.823 21.613 1.00 92.88 183 GLY A N 1
ATOM 1489 C CA . GLY A 1 183 ? -9.311 13.631 20.700 1.00 92.88 183 GLY A CA 1
ATOM 1490 C C . GLY A 1 183 ? -10.095 12.822 19.668 1.00 92.88 183 GLY A C 1
ATOM 1491 O O . GLY A 1 183 ? -10.408 13.353 18.603 1.00 92.88 183 GLY A O 1
ATOM 1492 N N . PHE A 1 184 ? -10.395 11.554 19.959 1.00 95.62 184 PHE A N 1
ATOM 1493 C CA . PHE A 1 184 ? -11.226 10.692 19.119 1.00 95.62 184 PHE A CA 1
ATOM 1494 C C . PHE A 1 184 ? -12.478 10.257 19.873 1.00 95.62 184 PHE A C 1
ATOM 1496 O O . PHE A 1 184 ? -12.423 9.968 21.066 1.00 95.62 184 PHE A O 1
ATOM 1503 N N . GLU A 1 185 ? -13.593 10.125 19.167 1.00 93.75 185 GLU A N 1
ATOM 1504 C CA . GLU A 1 185 ? -14.734 9.385 19.698 1.00 93.75 185 GLU A CA 1
ATOM 1505 C C . GLU A 1 185 ? -14.485 7.893 19.477 1.00 93.75 185 GLU A C 1
ATOM 1507 O O . GLU A 1 185 ? -13.989 7.499 18.423 1.00 93.75 185 GLU A O 1
ATOM 1512 N N . HIS A 1 186 ? -14.797 7.044 20.458 1.00 92.44 186 HIS A N 1
ATOM 1513 C CA . HIS A 1 186 ? -14.498 5.614 20.368 1.00 92.44 186 HIS A CA 1
ATOM 1514 C C . HIS A 1 186 ? -15.736 4.758 20.600 1.00 92.44 186 HIS A C 1
ATOM 1516 O O . HIS A 1 186 ? -16.333 4.789 21.675 1.00 92.44 186 HIS A O 1
ATOM 1522 N N . LEU A 1 187 ? -16.071 3.950 19.598 1.00 88.19 187 LEU A N 1
ATOM 1523 C CA . LEU A 1 187 ? -17.073 2.897 19.675 1.00 88.19 187 LEU A CA 1
ATOM 1524 C C . LEU A 1 187 ? -16.371 1.536 19.657 1.00 88.19 187 LEU A C 1
ATOM 1526 O O . LEU A 1 187 ? -15.453 1.295 18.869 1.00 88.19 187 LEU A O 1
ATOM 1530 N N . LYS A 1 188 ? -16.816 0.629 20.526 1.00 84.69 188 LYS A N 1
ATOM 1531 C CA . LYS A 1 188 ? -16.230 -0.708 20.671 1.00 84.69 188 LYS A CA 1
ATOM 1532 C C . LYS A 1 188 ? -17.186 -1.758 20.139 1.00 84.69 188 LYS A C 1
ATOM 1534 O O . LYS A 1 188 ? -18.374 -1.717 20.433 1.00 84.69 188 LYS A O 1
ATOM 1539 N N . VAL A 1 189 ? -16.648 -2.731 19.414 1.00 75.94 189 VAL A N 1
ATOM 1540 C CA . VAL A 1 189 ? -17.395 -3.899 18.944 1.00 75.94 189 VAL A CA 1
ATOM 1541 C C . VAL A 1 189 ? -16.959 -5.117 19.743 1.00 75.94 189 VAL A C 1
ATOM 1543 O O . VAL A 1 189 ? -15.800 -5.539 19.703 1.00 75.94 189 VAL A O 1
ATOM 1546 N N . ASN A 1 190 ? -17.905 -5.711 20.470 1.00 72.50 190 ASN A N 1
ATOM 1547 C CA . ASN A 1 190 ? -17.655 -6.944 21.200 1.00 72.50 190 ASN A CA 1
ATOM 1548 C C . ASN A 1 190 ? -17.932 -8.177 20.326 1.00 72.50 190 ASN A C 1
ATOM 1550 O O . ASN A 1 190 ? -19.013 -8.764 20.375 1.00 72.50 190 ASN A O 1
ATOM 1554 N N . HIS A 1 191 ? -16.903 -8.624 19.605 1.00 63.78 191 HIS A N 1
ATOM 1555 C CA . HIS A 1 191 ? -16.948 -9.809 18.740 1.00 63.78 191 HIS A CA 1
ATOM 1556 C C . HIS A 1 191 ? -17.255 -11.139 19.454 1.00 63.78 191 HIS A C 1
ATOM 1558 O O . HIS A 1 191 ? -17.500 -12.139 18.784 1.00 63.78 191 HIS A O 1
ATOM 1564 N N . SER A 1 192 ? -17.233 -11.185 20.793 1.00 59.34 192 SER A N 1
ATOM 1565 C CA . SER A 1 192 ? -17.607 -12.389 21.554 1.00 59.34 192 SER A CA 1
ATOM 1566 C C . SER A 1 192 ? -19.105 -12.486 21.854 1.00 59.34 192 SER A C 1
ATOM 1568 O O . SER A 1 192 ? -19.579 -13.565 22.202 1.00 59.34 192 SER A O 1
ATOM 1570 N N . VAL A 1 193 ? -19.840 -11.379 21.713 1.00 59.72 193 VAL A N 1
ATOM 1571 C CA . VAL A 1 193 ? -21.260 -11.287 22.080 1.00 59.72 193 VAL A CA 1
ATOM 1572 C C . VAL A 1 193 ? -22.120 -11.016 20.850 1.00 59.72 193 VAL A C 1
ATOM 1574 O O . VAL A 1 193 ? -23.119 -11.700 20.665 1.00 59.72 193 VAL A O 1
ATOM 1577 N N . ASN A 1 194 ? -21.717 -10.081 19.980 1.00 58.72 194 ASN A N 1
ATOM 1578 C CA . ASN A 1 194 ? -22.509 -9.669 18.822 1.00 58.72 194 ASN A CA 1
ATOM 1579 C C . ASN A 1 194 ? -21.631 -9.425 17.577 1.00 58.72 194 ASN A C 1
ATOM 1581 O O . ASN A 1 194 ? -20.534 -8.879 17.673 1.00 58.72 194 ASN A O 1
ATOM 1585 N N . PHE A 1 195 ? -22.128 -9.794 16.389 1.00 53.12 195 PHE A N 1
ATOM 1586 C CA . PHE A 1 195 ? -21.482 -9.485 15.095 1.00 53.12 195 PHE A CA 1
ATOM 1587 C C . PHE A 1 195 ? -21.704 -8.032 14.646 1.00 53.12 195 PHE A C 1
ATOM 1589 O O . PHE A 1 195 ? -20.920 -7.483 13.875 1.00 53.12 195 PHE A O 1
ATOM 1596 N N . VAL A 1 196 ? -22.789 -7.427 15.123 1.00 58.47 196 VAL A N 1
ATOM 1597 C CA . VAL A 1 196 ? -23.130 -6.012 14.984 1.00 58.47 196 VAL A CA 1
ATOM 1598 C C . VAL A 1 196 ? -23.613 -5.581 16.354 1.00 58.47 196 VAL A C 1
ATOM 1600 O O . VAL A 1 196 ? -24.488 -6.240 16.913 1.00 58.47 196 VAL A O 1
ATOM 1603 N N . ASP A 1 197 ? -23.032 -4.526 16.910 1.00 59.31 197 ASP A N 1
ATOM 1604 C CA . ASP A 1 197 ? -23.487 -4.004 18.190 1.00 59.31 197 ASP A CA 1
ATOM 1605 C C . ASP A 1 197 ? -24.954 -3.536 18.066 1.00 59.31 197 ASP A C 1
ATOM 1607 O O . ASP A 1 197 ? -25.253 -2.718 17.194 1.00 59.31 197 ASP A O 1
ATOM 1611 N N . PRO A 1 198 ? -25.892 -4.077 18.859 1.00 58.91 198 PRO A N 1
ATOM 1612 C CA . PRO A 1 198 ? -27.318 -3.821 18.674 1.00 58.91 198 PRO A CA 1
ATOM 1613 C C . PRO A 1 198 ? -27.754 -2.421 19.124 1.00 58.91 198 PRO A C 1
ATOM 1615 O O . PRO A 1 198 ? -28.806 -1.963 18.685 1.00 58.91 198 PRO A O 1
ATOM 1618 N N . GLU A 1 199 ? -26.973 -1.739 19.968 1.00 60.47 199 GLU A N 1
ATOM 1619 C CA . GLU A 1 199 ? -27.291 -0.392 20.462 1.00 60.47 199 GLU A CA 1
ATOM 1620 C C . GLU A 1 199 ? -26.695 0.696 19.563 1.00 60.47 199 GLU A C 1
ATOM 1622 O O . GLU A 1 199 ? -27.342 1.696 19.265 1.00 60.47 199 GLU A O 1
ATOM 1627 N N . THR A 1 200 ? -25.466 0.489 19.094 1.00 62.88 200 THR A N 1
ATOM 1628 C CA . THR A 1 200 ? -24.705 1.474 18.310 1.00 62.88 200 THR A CA 1
ATOM 1629 C C . THR A 1 200 ? -24.661 1.162 16.812 1.00 62.88 200 THR A C 1
ATOM 1631 O O . THR A 1 200 ? -24.283 2.017 16.012 1.00 62.88 200 THR A O 1
ATOM 1634 N N . GLY A 1 201 ? -25.008 -0.062 16.397 1.00 65.12 201 GLY A N 1
ATOM 1635 C CA . GLY A 1 201 ? -24.869 -0.535 15.014 1.00 65.12 201 GLY A CA 1
ATOM 1636 C C . GLY A 1 201 ? -23.413 -0.710 14.555 1.00 65.12 201 GLY A C 1
ATOM 1637 O O . GLY A 1 201 ? -23.146 -0.834 13.350 1.00 65.12 201 GLY A O 1
ATOM 1638 N N . ALA A 1 202 ? -22.453 -0.670 15.485 1.00 66.69 202 ALA A N 1
ATOM 1639 C CA . ALA A 1 202 ? -21.028 -0.736 15.191 1.00 66.69 202 ALA A CA 1
ATOM 1640 C C . ALA A 1 202 ? -20.597 -2.152 14.768 1.00 66.69 202 ALA A C 1
ATOM 1642 O O . ALA A 1 202 ? -20.997 -3.155 15.360 1.00 66.69 202 ALA A O 1
ATOM 1643 N N . HIS A 1 203 ? -19.757 -2.236 13.734 1.00 73.62 203 HIS A N 1
ATOM 1644 C CA . HIS A 1 203 ? -19.140 -3.477 13.257 1.00 73.62 203 HIS A CA 1
ATOM 1645 C C . HIS A 1 203 ? -17.827 -3.169 12.521 1.00 73.62 203 HIS A C 1
ATOM 1647 O O . HIS A 1 203 ? -17.663 -2.065 12.004 1.00 73.62 203 HIS A O 1
ATOM 1653 N N . THR A 1 204 ? -16.942 -4.156 12.366 1.00 71.94 204 THR A N 1
ATOM 1654 C CA . THR A 1 204 ? -15.663 -4.033 11.626 1.00 71.94 204 THR A CA 1
ATOM 1655 C C . THR A 1 204 ? -15.648 -4.825 10.305 1.00 71.94 204 THR A C 1
ATOM 1657 O O . THR A 1 204 ? -14.597 -5.162 9.751 1.00 71.94 204 THR A O 1
ATOM 1660 N N . ASN A 1 205 ? -16.836 -5.137 9.766 1.00 78.62 205 ASN A N 1
ATOM 1661 C CA . ASN A 1 205 ? -17.006 -5.960 8.562 1.00 78.62 205 ASN A CA 1
ATOM 1662 C C . ASN A 1 205 ? -16.262 -5.406 7.334 1.00 78.62 205 ASN A C 1
ATOM 1664 O O . ASN A 1 205 ? -15.775 -6.182 6.501 1.00 78.62 205 ASN A O 1
ATOM 1668 N N . THR A 1 206 ? -16.166 -4.075 7.194 1.00 79.88 206 THR A N 1
ATOM 1669 C CA . THR A 1 206 ? -15.450 -3.455 6.070 1.00 79.88 206 THR A CA 1
ATOM 1670 C C . THR A 1 206 ? -13.974 -3.822 6.155 1.00 79.88 206 THR A C 1
ATOM 1672 O O . THR A 1 206 ? -13.382 -4.292 5.176 1.00 79.88 206 THR A O 1
ATOM 1675 N N . THR A 1 207 ? -13.404 -3.692 7.347 1.00 80.75 207 THR A N 1
ATOM 1676 C CA . THR A 1 207 ? -12.009 -4.022 7.618 1.00 80.75 207 THR A CA 1
ATOM 1677 C C . THR A 1 207 ? -11.723 -5.516 7.443 1.00 80.75 207 THR A C 1
ATOM 1679 O O . THR A 1 207 ? -10.785 -5.876 6.725 1.00 80.75 207 THR A O 1
ATOM 1682 N N . GLU A 1 208 ? -12.585 -6.408 7.940 1.00 80.19 208 GLU A N 1
ATOM 1683 C CA . GLU A 1 208 ? -12.438 -7.858 7.736 1.00 80.19 208 GLU A CA 1
ATOM 1684 C C . GLU A 1 208 ? -12.453 -8.265 6.254 1.00 80.19 208 GLU A C 1
ATOM 1686 O O . GLU A 1 208 ? -11.605 -9.041 5.785 1.00 80.19 208 GLU A O 1
ATOM 1691 N N . SER A 1 209 ? -13.410 -7.727 5.490 1.00 84.38 209 SER A N 1
ATOM 1692 C CA . SER A 1 209 ? -13.526 -8.003 4.056 1.00 84.38 209 SER A CA 1
ATOM 1693 C C . SER A 1 209 ? -12.292 -7.515 3.288 1.00 84.38 209 SER A C 1
ATOM 1695 O O . SER A 1 209 ? -11.764 -8.229 2.423 1.00 84.38 209 SER A O 1
ATOM 1697 N N . THR A 1 210 ? -11.758 -6.357 3.681 1.00 87.19 210 THR A N 1
ATOM 1698 C CA . THR A 1 210 ? -10.555 -5.771 3.092 1.00 87.19 210 THR A CA 1
ATOM 1699 C C . THR A 1 210 ? -9.322 -6.603 3.411 1.00 87.19 210 THR A C 1
ATOM 1701 O O . THR A 1 210 ? -8.535 -6.905 2.511 1.00 87.19 210 THR A O 1
ATOM 1704 N N . TRP A 1 211 ? -9.183 -7.106 4.642 1.00 88.56 211 TRP A N 1
ATOM 1705 C CA . TRP A 1 211 ? -8.103 -8.031 4.983 1.00 88.56 211 TRP A CA 1
ATOM 1706 C C . TRP A 1 211 ? -8.122 -9.297 4.143 1.00 88.56 211 TRP A C 1
ATOM 1708 O O . TRP A 1 211 ? -7.068 -9.784 3.724 1.00 88.56 211 TRP A O 1
ATOM 1718 N N . ARG A 1 212 ? -9.309 -9.854 3.894 1.00 87.56 212 ARG A N 1
ATOM 1719 C CA . ARG A 1 212 ? -9.457 -11.033 3.038 1.00 87.56 212 ARG A CA 1
ATOM 1720 C C . ARG A 1 212 ? -9.013 -10.731 1.606 1.00 87.56 212 ARG A C 1
ATOM 1722 O O . ARG A 1 212 ? -8.287 -11.540 1.023 1.00 87.56 212 ARG A O 1
ATOM 1729 N N . ALA A 1 213 ? -9.417 -9.591 1.051 1.00 88.19 213 ALA A N 1
ATOM 1730 C CA . ALA A 1 213 ? -9.026 -9.167 -0.291 1.00 88.19 213 ALA A CA 1
ATOM 1731 C C . ALA A 1 213 ? -7.511 -8.919 -0.398 1.00 88.19 213 ALA A C 1
ATOM 1733 O O . ALA A 1 213 ? -6.862 -9.454 -1.302 1.00 88.19 213 ALA A O 1
ATOM 1734 N N . LEU A 1 214 ? -6.927 -8.218 0.577 1.00 89.12 214 LEU A N 1
ATOM 1735 C CA . LEU A 1 214 ? -5.495 -7.933 0.643 1.00 89.12 214 LEU A CA 1
ATOM 1736 C C . LEU A 1 214 ? -4.676 -9.226 0.722 1.00 89.12 214 LEU A C 1
ATOM 1738 O O . LEU A 1 214 ? -3.774 -9.432 -0.088 1.00 89.12 214 LEU A O 1
ATOM 1742 N N . LYS A 1 215 ? -5.053 -10.165 1.603 1.00 87.94 215 LYS A N 1
ATOM 1743 C CA . LYS A 1 215 ? -4.415 -11.494 1.711 1.00 87.94 215 LYS A CA 1
ATOM 1744 C C . LYS A 1 215 ? -4.493 -12.283 0.406 1.00 87.94 215 LYS A C 1
ATOM 1746 O O . LYS A 1 215 ? -3.533 -12.963 0.059 1.00 87.94 215 LYS A O 1
ATOM 1751 N N . LYS A 1 216 ? -5.611 -12.192 -0.321 1.00 87.06 216 LYS A N 1
ATOM 1752 C CA . LYS A 1 216 ? -5.790 -12.855 -1.623 1.00 87.06 216 LYS A CA 1
ATOM 1753 C C . LYS A 1 216 ? -4.940 -12.221 -2.729 1.00 87.06 216 LYS A C 1
ATOM 1755 O O . LYS A 1 216 ? -4.580 -12.914 -3.673 1.00 87.06 216 LYS A O 1
ATOM 1760 N N . SER A 1 217 ? -4.633 -10.927 -2.631 1.00 86.81 217 SER A N 1
ATOM 1761 C CA . SER A 1 217 ? -3.806 -10.225 -3.621 1.00 86.81 217 SER A CA 1
ATOM 1762 C C . SER A 1 217 ? -2.306 -10.503 -3.510 1.00 86.81 217 SER A C 1
ATOM 1764 O O . SER A 1 217 ? -1.564 -10.176 -4.437 1.00 86.81 217 SER A O 1
ATOM 1766 N N . LEU A 1 218 ? -1.859 -11.090 -2.394 1.00 86.75 218 LEU A N 1
ATOM 1767 C CA . LEU A 1 218 ? -0.453 -11.408 -2.185 1.00 86.75 218 LEU A CA 1
ATOM 1768 C C . LEU A 1 218 ? 0.033 -12.469 -3.182 1.00 86.75 218 LEU A C 1
ATOM 1770 O O . LEU A 1 218 ? -0.754 -13.317 -3.616 1.00 86.75 218 LEU A O 1
ATOM 1774 N N . PRO A 1 219 ? 1.334 -12.461 -3.528 1.00 80.25 219 PRO A N 1
ATOM 1775 C CA . PRO A 1 219 ? 1.913 -13.492 -4.374 1.00 80.25 219 PRO A CA 1
ATOM 1776 C C . PRO A 1 219 ? 1.621 -14.903 -3.853 1.00 80.25 219 PRO A C 1
ATOM 1778 O O . PRO A 1 219 ? 1.746 -15.195 -2.663 1.00 80.25 219 PRO A O 1
ATOM 1781 N N . LYS A 1 220 ? 1.258 -15.800 -4.774 1.00 71.31 220 LYS A N 1
ATOM 1782 C CA . LYS A 1 220 ? 0.922 -17.196 -4.462 1.00 71.31 220 LYS A CA 1
ATOM 1783 C C . LYS A 1 220 ? 2.136 -17.989 -3.963 1.00 71.31 220 LYS A C 1
ATOM 1785 O O . LYS A 1 220 ? 1.993 -18.851 -3.099 1.00 71.31 220 LYS A O 1
ATOM 1790 N N . TYR A 1 221 ? 3.319 -17.691 -4.499 1.00 68.88 221 TYR A N 1
ATOM 1791 C CA . TYR A 1 221 ? 4.561 -18.412 -4.224 1.00 68.88 221 TYR A CA 1
ATOM 1792 C C . TYR A 1 221 ? 5.497 -17.569 -3.355 1.00 68.88 221 TYR A C 1
ATOM 1794 O O . TYR A 1 221 ? 6.480 -17.009 -3.827 1.00 68.88 221 TYR A O 1
ATOM 1802 N N . GLY A 1 222 ? 5.168 -17.494 -2.065 1.00 68.75 222 GLY A N 1
ATOM 1803 C CA . GLY A 1 222 ? 6.009 -16.864 -1.050 1.00 68.75 222 GLY A CA 1
ATOM 1804 C C . GLY A 1 222 ? 5.877 -15.342 -0.971 1.00 68.75 222 GLY A C 1
ATOM 1805 O O . GLY A 1 222 ? 5.652 -14.642 -1.952 1.00 68.75 222 GLY A O 1
ATOM 1806 N N . THR A 1 223 ? 6.036 -14.829 0.243 1.00 79.69 223 THR A N 1
ATOM 1807 C CA . THR A 1 223 ? 6.050 -13.397 0.550 1.00 79.69 223 THR A CA 1
ATOM 1808 C C . THR A 1 223 ? 7.290 -13.089 1.368 1.00 79.69 223 THR A C 1
ATOM 1810 O O . THR A 1 223 ? 7.581 -13.803 2.329 1.00 79.69 223 THR A O 1
ATOM 1813 N N . VAL A 1 224 ? 7.993 -12.016 1.021 1.00 82.94 224 VAL A N 1
ATOM 1814 C CA . VAL A 1 224 ? 9.141 -11.520 1.788 1.00 82.94 224 VAL A CA 1
ATOM 1815 C C .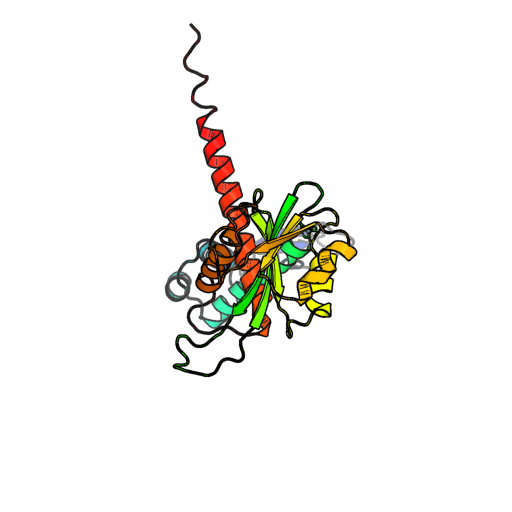 VAL A 1 224 ? 8.653 -10.435 2.742 1.00 82.94 224 VAL A C 1
ATOM 1817 O O . VAL A 1 224 ? 7.949 -9.524 2.308 1.00 82.94 224 VAL A O 1
ATOM 1820 N N . LYS A 1 225 ? 9.019 -10.536 4.027 1.00 83.56 225 LYS A N 1
ATOM 1821 C CA . LYS A 1 225 ? 8.549 -9.632 5.092 1.00 83.56 225 LYS A CA 1
ATOM 1822 C C . LYS A 1 225 ? 8.830 -8.158 4.764 1.00 83.56 225 LYS A C 1
ATOM 1824 O O . LYS A 1 225 ? 7.923 -7.338 4.807 1.00 83.56 225 LYS A O 1
ATOM 1829 N N . SER A 1 226 ? 10.040 -7.850 4.302 1.00 86.06 226 SER A N 1
ATOM 1830 C CA . SER A 1 226 ? 10.443 -6.489 3.917 1.00 86.06 226 SER A CA 1
ATOM 1831 C C . SER A 1 226 ? 9.694 -5.909 2.709 1.00 86.06 226 SER A C 1
ATOM 1833 O O . SER A 1 226 ? 9.826 -4.724 2.428 1.00 86.06 226 SER A O 1
ATOM 1835 N N . LEU A 1 227 ? 8.919 -6.718 1.978 1.00 88.38 227 LEU A N 1
ATOM 1836 C CA . LEU A 1 227 ? 8.182 -6.284 0.790 1.00 88.38 227 LEU A CA 1
ATOM 1837 C C . LEU A 1 227 ? 6.684 -6.076 1.044 1.00 88.38 227 LEU A C 1
ATOM 1839 O O . LEU A 1 227 ? 5.977 -5.735 0.094 1.00 88.38 227 LEU A O 1
ATOM 1843 N N . TYR A 1 228 ? 6.184 -6.259 2.274 1.00 89.06 228 TYR A N 1
ATOM 1844 C CA . TYR A 1 228 ? 4.754 -6.096 2.575 1.00 89.06 228 TYR A CA 1
ATOM 1845 C C . TYR A 1 228 ? 4.212 -4.724 2.172 1.00 89.06 228 TYR A C 1
ATOM 1847 O O . TYR A 1 228 ? 3.191 -4.674 1.486 1.00 89.06 228 TYR A O 1
ATOM 1855 N N . ASP A 1 229 ? 4.950 -3.651 2.458 1.00 87.88 229 ASP A N 1
ATOM 1856 C CA . ASP A 1 229 ? 4.587 -2.298 2.020 1.00 87.88 229 ASP A CA 1
ATOM 1857 C C . ASP A 1 229 ? 4.401 -2.221 0.502 1.00 87.88 229 ASP A C 1
ATOM 1859 O O . ASP A 1 229 ? 3.409 -1.685 0.014 1.00 87.88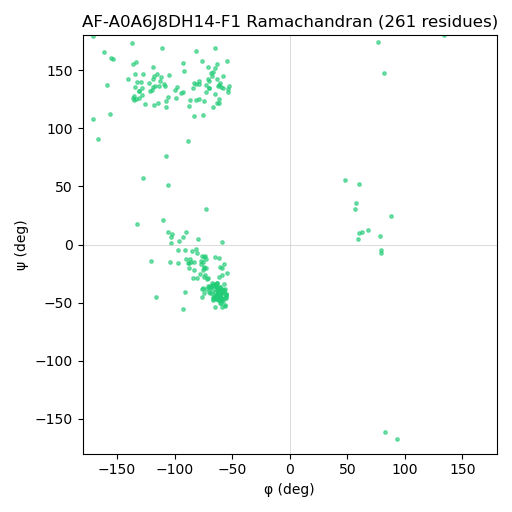 229 ASP A O 1
ATOM 1863 N N . THR A 1 230 ? 5.296 -2.852 -0.266 1.00 90.56 230 THR A N 1
ATOM 1864 C CA . THR A 1 230 ? 5.209 -2.866 -1.735 1.00 90.56 230 THR A CA 1
ATOM 1865 C C . THR A 1 230 ? 3.942 -3.574 -2.229 1.00 90.56 230 THR A C 1
ATOM 1867 O O . THR A 1 230 ? 3.331 -3.140 -3.209 1.00 90.56 230 THR A O 1
ATOM 1870 N N . TYR A 1 231 ? 3.512 -4.648 -1.554 1.00 89.69 231 TYR A N 1
ATOM 1871 C CA . TYR A 1 231 ? 2.291 -5.374 -1.909 1.00 89.69 231 TYR A CA 1
ATOM 1872 C C . TYR A 1 231 ? 1.035 -4.581 -1.547 1.00 89.69 231 TYR A C 1
ATOM 1874 O O . TYR A 1 231 ? 0.073 -4.573 -2.316 1.00 89.69 231 TYR A O 1
ATOM 1882 N N . PHE A 1 232 ? 1.042 -3.889 -0.408 1.00 88.94 232 PHE A N 1
ATOM 1883 C CA . PHE A 1 232 ? -0.087 -3.068 0.029 1.00 88.94 232 PHE A CA 1
ATOM 1884 C C . PHE A 1 232 ? -0.254 -1.844 -0.860 1.00 88.94 232 PHE A C 1
ATOM 1886 O O . PHE A 1 232 ? -1.364 -1.564 -1.309 1.00 88.94 232 PHE A O 1
ATOM 1893 N N . SER A 1 233 ? 0.850 -1.193 -1.225 1.00 88.38 233 SER A N 1
ATOM 1894 C CA . SER A 1 233 ? 0.828 -0.092 -2.181 1.00 88.38 233 SER A CA 1
ATOM 1895 C C . SER A 1 233 ? 0.278 -0.514 -3.542 1.00 88.38 233 SER A C 1
ATOM 1897 O O . SER A 1 233 ? -0.547 0.182 -4.131 1.00 88.38 233 SER A O 1
ATOM 1899 N N . GLN A 1 234 ? 0.683 -1.690 -4.029 1.00 90.00 234 GLN A N 1
ATOM 1900 C CA . GLN A 1 234 ? 0.147 -2.258 -5.263 1.00 90.00 234 GLN A CA 1
ATOM 1901 C C . GLN A 1 234 ? -1.355 -2.547 -5.167 1.00 90.00 234 GLN A C 1
ATOM 1903 O O . GLN A 1 234 ? -2.091 -2.280 -6.118 1.00 90.00 234 GLN A O 1
ATOM 1908 N N . TYR A 1 235 ? -1.810 -3.131 -4.056 1.00 88.12 235 TYR A N 1
ATOM 1909 C CA . TYR A 1 235 ? -3.228 -3.388 -3.825 1.00 88.12 235 TYR A CA 1
ATOM 1910 C C . TYR A 1 235 ? -4.017 -2.081 -3.865 1.00 88.12 235 TYR A C 1
ATOM 1912 O O . TYR A 1 235 ? -4.936 -1.948 -4.667 1.00 88.12 235 TYR A O 1
ATOM 1920 N N . TYR A 1 236 ? -3.610 -1.092 -3.077 1.00 83.75 236 TYR A N 1
ATOM 1921 C CA . TYR A 1 236 ? -4.329 0.168 -2.954 1.00 83.75 236 TYR A CA 1
ATOM 1922 C C . TYR A 1 236 ? -4.437 0.905 -4.293 1.00 83.75 236 TYR A C 1
ATOM 1924 O O . TYR A 1 236 ? -5.537 1.255 -4.717 1.00 83.75 236 TYR A O 1
ATOM 1932 N N . GLN A 1 237 ? -3.326 1.007 -5.032 1.00 82.12 237 GLN A N 1
ATOM 1933 C CA . GLN A 1 237 ? -3.319 1.596 -6.371 1.00 82.12 237 GLN A CA 1
ATOM 1934 C C . GLN A 1 237 ? -4.296 0.883 -7.317 1.00 82.12 237 GLN A C 1
ATOM 1936 O O . GLN A 1 237 ? -4.989 1.512 -8.110 1.00 82.12 237 GLN A O 1
ATOM 1941 N N . ARG A 1 238 ? -4.382 -0.447 -7.245 1.00 82.25 238 ARG A N 1
ATOM 1942 C CA . ARG A 1 238 ? -5.309 -1.210 -8.089 1.00 82.25 238 ARG A CA 1
ATOM 1943 C C . ARG A 1 238 ? -6.763 -1.003 -7.684 1.00 82.25 238 ARG A C 1
ATOM 1945 O O . ARG A 1 238 ? -7.617 -0.990 -8.562 1.00 82.25 238 ARG A O 1
ATOM 1952 N N . HIS A 1 239 ? -7.052 -0.862 -6.397 1.00 75.75 239 HIS A N 1
ATOM 1953 C CA . HIS A 1 239 ? -8.418 -0.702 -5.908 1.00 75.75 239 HIS A CA 1
ATOM 1954 C C . HIS A 1 239 ? -8.955 0.717 -6.151 1.00 75.75 239 HIS A C 1
ATOM 1956 O O . HIS A 1 239 ? -10.018 0.843 -6.754 1.00 75.75 239 HIS A O 1
ATOM 1962 N N . ILE A 1 240 ? -8.172 1.765 -5.870 1.00 64.88 240 ILE A N 1
ATOM 1963 C CA . ILE A 1 240 ? -8.560 3.159 -6.155 1.00 64.88 240 ILE A CA 1
ATOM 1964 C C . ILE A 1 240 ? -8.826 3.397 -7.644 1.00 64.88 240 ILE A C 1
ATOM 1966 O O . ILE A 1 240 ? -9.845 3.972 -8.023 1.00 64.88 240 ILE A O 1
ATOM 1970 N N . TYR A 1 241 ? -7.927 2.946 -8.521 1.00 55.41 241 TYR A N 1
ATOM 1971 C CA . TYR A 1 241 ? -8.058 3.241 -9.952 1.00 55.41 241 TYR A CA 1
ATOM 1972 C C . TYR A 1 241 ? -9.172 2.429 -10.623 1.00 55.41 241 TYR A C 1
ATOM 1974 O O . TYR A 1 241 ? -9.754 2.886 -11.608 1.00 55.41 241 TYR A O 1
ATOM 1982 N N . THR A 1 242 ? -9.514 1.254 -10.083 1.00 55.03 242 THR A N 1
ATOM 1983 C CA . THR A 1 242 ? -10.660 0.475 -10.577 1.00 55.03 242 THR A CA 1
ATOM 1984 C C . THR A 1 242 ? -11.984 1.162 -10.221 1.00 55.03 242 THR A C 1
ATOM 1986 O O . THR A 1 242 ? -12.902 1.175 -11.038 1.00 55.03 242 THR A O 1
ATOM 1989 N N . GLU A 1 243 ? -12.079 1.799 -9.051 1.00 47.41 243 GLU A N 1
ATOM 1990 C CA . GLU A 1 243 ? -13.274 2.550 -8.641 1.00 47.41 243 GLU A CA 1
ATOM 1991 C C . GLU A 1 243 ? -13.457 3.842 -9.451 1.00 47.41 243 GLU A C 1
ATOM 1993 O O . GLU A 1 243 ? -14.559 4.111 -9.931 1.00 47.41 243 GLU A O 1
ATOM 1998 N N . ILE A 1 244 ? -12.378 4.581 -9.737 1.00 44.72 244 ILE A N 1
ATOM 1999 C CA . ILE A 1 244 ? -12.425 5.776 -10.602 1.00 44.72 244 ILE A CA 1
ATOM 2000 C C . ILE A 1 244 ? -12.792 5.408 -12.054 1.00 44.72 244 ILE A C 1
ATOM 2002 O O . ILE A 1 244 ? -13.565 6.114 -12.708 1.00 44.72 244 ILE A O 1
ATOM 2006 N N . GLY A 1 245 ? -12.288 4.280 -12.569 1.00 40.66 245 GLY A N 1
ATOM 2007 C CA . GLY A 1 245 ? -12.649 3.771 -13.898 1.00 40.66 245 GLY A CA 1
ATOM 2008 C C . GLY A 1 245 ? -14.128 3.380 -14.021 1.00 40.66 245 GLY A C 1
ATOM 2009 O O . GLY A 1 245 ? -14.744 3.626 -15.060 1.00 40.66 245 GLY A O 1
ATOM 2010 N N . ASN A 1 246 ? -14.714 2.839 -12.949 1.00 41.59 246 ASN A N 1
ATOM 2011 C CA . ASN A 1 246 ? -16.129 2.465 -12.888 1.00 41.59 246 ASN A CA 1
ATOM 2012 C C . ASN A 1 246 ? -17.062 3.656 -12.600 1.00 41.59 246 ASN A C 1
ATOM 2014 O O . ASN A 1 246 ? -18.194 3.675 -13.074 1.00 41.59 246 ASN A O 1
ATOM 2018 N N . CYS A 1 247 ? -16.602 4.693 -11.897 1.00 38.56 247 CYS A N 1
ATOM 2019 C CA . CYS A 1 247 ? -17.390 5.914 -11.702 1.00 38.56 247 CYS A CA 1
ATOM 2020 C C . CYS A 1 247 ? -17.587 6.677 -13.034 1.00 38.56 247 CYS A C 1
ATOM 2022 O O . CYS A 1 247 ? -18.669 7.189 -13.334 1.00 38.56 247 CYS A O 1
ATOM 2024 N N . ASN A 1 248 ? -16.579 6.636 -13.914 1.00 36.16 248 ASN A N 1
ATOM 2025 C CA . ASN A 1 248 ? -16.633 7.233 -15.254 1.00 36.16 248 ASN A CA 1
ATOM 2026 C C . ASN A 1 248 ? -17.472 6.440 -16.278 1.00 36.16 248 ASN A C 1
ATOM 2028 O O . ASN A 1 248 ? -17.824 6.979 -17.332 1.00 36.16 248 ASN A O 1
ATOM 2032 N N . SER A 1 249 ? -17.818 5.176 -16.007 1.00 37.72 249 SER A N 1
ATOM 2033 C CA . SER A 1 249 ? -18.738 4.407 -16.860 1.00 37.72 249 SER A CA 1
ATOM 2034 C C . SER A 1 249 ? -20.211 4.682 -16.519 1.00 37.72 249 SER A C 1
ATOM 2036 O O . SER A 1 249 ? -21.047 4.685 -17.424 1.00 37.72 249 SER A O 1
ATOM 2038 N N . GLY A 1 250 ? -20.520 5.034 -15.264 1.00 35.53 250 GLY A N 1
ATOM 2039 C CA . GLY A 1 250 ? -21.860 5.448 -14.824 1.00 35.53 250 GLY A CA 1
ATOM 2040 C C . GLY A 1 250 ? -22.308 6.807 -15.377 1.00 35.53 250 GLY A C 1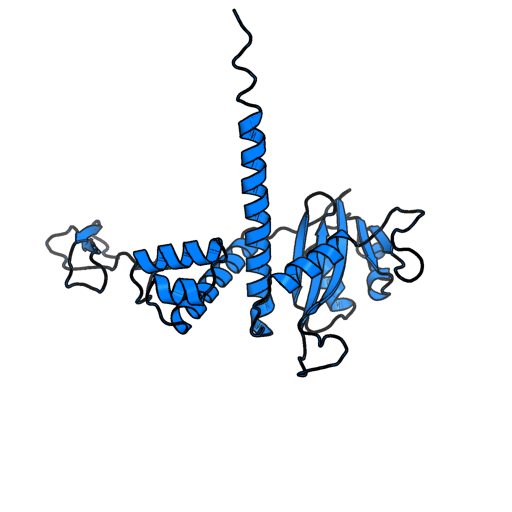
ATOM 2041 O O . GLY A 1 250 ? -23.456 6.959 -15.796 1.00 35.53 250 GLY A O 1
ATOM 2042 N N . GLN A 1 251 ? -21.396 7.780 -15.486 1.00 36.50 251 GLN A N 1
ATOM 2043 C CA . GLN A 1 251 ? -21.725 9.113 -16.020 1.00 36.50 251 GLN A CA 1
ATOM 2044 C C . GLN A 1 251 ? -21.925 9.145 -17.548 1.00 36.50 251 GLN A C 1
ATOM 2046 O O . GLN A 1 251 ? -22.613 10.024 -18.067 1.00 36.50 251 GLN A O 1
ATOM 2051 N N . ARG A 1 252 ? -21.412 8.156 -18.296 1.00 32.31 252 ARG A N 1
ATOM 2052 C CA . ARG A 1 252 ? -21.643 8.054 -19.752 1.00 32.31 252 ARG A CA 1
ATOM 2053 C C . ARG A 1 252 ? -23.061 7.609 -20.125 1.00 32.31 252 ARG A C 1
ATOM 2055 O O . ARG A 1 252 ? -23.486 7.874 -21.250 1.00 32.31 252 ARG A O 1
ATOM 2062 N N . ASN A 1 253 ? -23.802 6.986 -19.207 1.00 32.81 253 ASN A N 1
ATOM 2063 C CA . ASN A 1 253 ? -25.163 6.505 -19.468 1.00 32.81 253 ASN A CA 1
ATOM 2064 C C . ASN A 1 253 ? -26.263 7.533 -19.154 1.00 32.81 253 ASN A C 1
ATOM 2066 O O . ASN A 1 253 ? -27.381 7.362 -19.630 1.00 32.81 253 ASN A O 1
ATOM 2070 N N . GLN A 1 254 ? -25.965 8.633 -18.453 1.00 35.28 254 GLN A N 1
ATOM 2071 C CA . GLN A 1 254 ? -26.947 9.709 -18.231 1.00 35.28 254 GLN A CA 1
ATOM 2072 C C . GLN A 1 254 ? -26.966 10.767 -19.347 1.00 35.28 254 GLN A C 1
ATOM 2074 O O . GLN A 1 254 ? -27.982 11.423 -19.551 1.00 35.28 254 GLN A O 1
ATOM 2079 N N . ILE A 1 255 ? -25.899 10.884 -20.147 1.00 38.72 255 ILE A N 1
ATOM 2080 C CA . ILE A 1 255 ? -25.822 11.862 -21.252 1.00 38.72 255 ILE A CA 1
ATOM 2081 C C . ILE A 1 255 ? -26.503 11.340 -22.538 1.00 38.72 255 ILE A C 1
ATOM 2083 O O . ILE A 1 255 ? -26.815 12.111 -23.444 1.00 38.72 255 ILE A O 1
ATOM 2087 N N . LYS A 1 256 ? -26.791 10.033 -22.632 1.00 34.97 256 LYS A N 1
ATOM 2088 C CA . LYS A 1 256 ? -27.450 9.440 -23.812 1.00 34.97 256 LYS A CA 1
ATOM 2089 C C . LYS A 1 256 ? -28.984 9.505 -23.792 1.00 34.97 256 LYS A C 1
ATOM 2091 O O . LYS A 1 256 ? -29.579 9.361 -24.853 1.00 34.97 256 LYS A O 1
ATOM 2096 N N . ASN A 1 257 ? -29.615 9.792 -22.650 1.00 33.53 257 ASN A N 1
ATOM 2097 C CA . ASN A 1 257 ? -31.082 9.825 -22.530 1.00 33.53 257 ASN A CA 1
ATOM 2098 C C . ASN A 1 257 ? -31.720 11.220 -22.659 1.00 33.53 257 ASN A C 1
ATOM 2100 O O . ASN A 1 257 ? -32.936 11.335 -22.582 1.00 33.53 257 ASN A O 1
ATOM 2104 N N . THR A 1 258 ? -30.946 12.277 -22.918 1.00 36.69 258 THR A N 1
ATOM 2105 C CA . THR A 1 258 ? -31.468 13.653 -23.072 1.00 36.69 258 THR A CA 1
ATOM 2106 C C . THR A 1 258 ? -31.551 14.147 -24.521 1.00 36.69 258 THR A C 1
ATOM 2108 O O . THR A 1 258 ? -31.887 15.305 -24.747 1.00 36.69 258 THR A O 1
ATOM 2111 N N . ARG A 1 259 ? -31.293 13.293 -25.526 1.00 36.19 259 ARG A N 1
ATOM 2112 C CA . ARG A 1 259 ? -31.388 13.663 -26.959 1.00 36.19 259 ARG A CA 1
ATOM 2113 C C . ARG A 1 259 ? -32.600 13.103 -27.715 1.00 36.19 259 ARG A C 1
ATOM 2115 O O . ARG A 1 259 ? -32.670 13.274 -28.925 1.00 36.19 259 ARG A O 1
ATOM 2122 N N . HIS A 1 260 ? -33.582 12.519 -27.029 1.00 40.16 260 HIS A N 1
ATOM 2123 C CA . HIS A 1 260 ? -34.848 12.092 -27.642 1.00 40.16 260 HIS A CA 1
ATOM 2124 C C . HIS A 1 260 ? -36.068 12.651 -26.903 1.00 40.16 260 HIS A C 1
ATOM 2126 O O . HIS A 1 260 ? -36.934 11.912 -26.469 1.00 40.16 260 HIS A O 1
ATOM 2132 N N . THR A 1 261 ? -36.143 13.974 -26.780 1.00 41.97 261 THR A N 1
ATOM 2133 C CA . THR A 1 261 ? -37.415 14.698 -26.620 1.00 41.97 261 THR A CA 1
ATOM 2134 C C . THR A 1 261 ? -37.158 16.176 -26.851 1.00 41.97 261 THR A C 1
ATOM 2136 O O . THR A 1 261 ? -36.812 16.901 -25.920 1.00 41.97 261 THR A O 1
ATOM 2139 N N . ARG A 1 262 ? -37.295 16.601 -28.104 1.00 33.75 262 ARG A N 1
ATOM 2140 C CA . ARG A 1 262 ? -37.893 17.881 -28.501 1.00 33.75 262 ARG A CA 1
ATOM 2141 C C . ARG A 1 262 ? -38.051 17.859 -30.020 1.00 33.75 262 ARG A C 1
ATOM 2143 O O . ARG A 1 262 ? -37.059 17.825 -30.745 1.00 33.75 262 ARG A O 1
ATOM 2150 N N . LEU A 1 263 ? -39.317 17.741 -30.420 1.00 38.38 263 LEU A N 1
ATOM 2151 C CA . LEU A 1 263 ? -39.856 18.259 -31.675 1.00 38.38 263 LEU A CA 1
ATOM 2152 C C . LEU A 1 263 ? -39.529 19.752 -31.796 1.00 38.38 263 LEU A C 1
ATOM 2154 O O . LEU A 1 263 ? -39.457 20.408 -30.727 1.00 38.38 263 LEU A O 1
#

InterPro domains:
  IPR024445 ISXO2-like transposase domain [PF12762] (107-238)
  IPR024445 ISXO2-like transposase domain [SM01126] (99-239)
  IPR053164 IS1016-like transposase [PTHR47163] (22-235)

Solvent-accessible surface area (backbone atoms only — not comparable to full-atom values): 15570 Å² total; per-residue (Å²): 136,70,97,82,44,62,71,41,84,42,78,40,76,84,81,46,98,42,53,52,31,33,31,41,63,38,88,93,45,87,56,71,42,58,73,32,65,97,46,96,56,46,92,60,88,68,45,68,66,56,54,50,51,54,51,51,37,59,74,72,66,54,57,66,70,56,52,26,63,76,67,71,46,58,69,66,62,52,52,52,51,54,49,52,55,20,52,51,32,45,54,53,50,65,72,70,62,69,60,44,63,22,73,92,27,46,29,32,39,55,75,49,73,41,59,65,55,68,89,80,49,79,76,91,54,95,49,43,40,30,43,38,37,30,28,75,84,83,58,54,66,48,77,44,82,38,96,63,88,46,52,66,56,51,50,50,50,44,65,72,39,38,37,61,50,14,35,36,37,32,60,74,54,74,65,58,73,53,38,57,83,70,46,28,46,74,48,68,27,52,77,91,81,37,86,48,32,89,89,77,68,40,60,56,62,69,56,54,54,47,51,54,52,55,63,66,69,48,66,90,85,66,82,58,80,93,45,49,66,40,54,51,27,42,50,51,55,53,52,56,53,51,51,56,56,51,54,60,56,60,61,60,63,64,69,68,73,72,80,82,79,77,134

Sequence (263 aa):
MCSHGHFGLRKDSSFSNHIFYWKCSNKKCSKKVSIRNGSCFQGHNLSLEKILFITYFWIYKIDQEFVKHELSICNQTIVDWYSYCREVCIKILKIDSEKIGGDSVIVEIDESKFGKRKYHKGRQVEGQWVFGGIERDSKKSVFATVENRTKETLLKLIKDNIKPGTTIISDCWKAYDCLGSEGFEHLKVNHSVNFVDPETGAHTNTTESTWRALKKSLPKYGTVKSLYDTYFSQYYQRHIYTEIGNCNSGQRNQIKNTRHTRL

Secondary structure (DSSP, 8-state):
--TT--EEEEE-TTSSSSSEEEEES-TT---EEETTTTSTTTT--S-HHHHHHHHHHHHTT--HHHHHHHHT--HHHHHHHHHHHHHHHHHHHHHS---B--TT-EEEEEEEEES--GGG-SS----EEEEEEEETTT--EEEEEES---HHHHHHHHHHHB-TT-EEEEES-GGGGGTGGGT-EEEEE-TTT-SS-TTT----HHHHHHHHHHHHHS-SS---GGGHHHHHHHHHHHHHHHHHHHHHHHTTTTSSSSSS---